Protein AF-0000000068436864 (afdb_homodimer)

Secondary structure (DSSP, 8-state):
--B-BB-TTT-PBP-SSS-EEEETTSBEEEHHHHHHHHHHSSS-B-TTT--B--GGGEE---B--B----------TTTT-------------------/--B-BB-TTT-PBP-SSS-EEEETTSBEEEHHHHHHHHHHSSS-B-TTT--B--GGGEE---B--B---------STT---------------------

Foldseek 3Di:
DDDFDAAPQVRHTDDQPFFKKAFLVGDIHGLVSLVVCCVPPPFQADPPPGHHGDPVRMDNGDDDPDDPPPPPPCPVPPVPPDPPPPCPDDPDPPPPDDD/DDDFDAAPQVRHTDDQPFFKKAFLVGDIHGLVSLVVCCVPDPFQADPPPGHHGDPVRMDNGDDDPDDPPPPPPVPVPPPPPDPPVVVVPDPPPPPPDDD

Radius of gyration: 29.33 Å; Cα contacts (8 Å, |Δi|>4): 272; chains: 2; bounding box: 62×124×56 Å

Sequence (198 aa):
MPIRAHCTICSDFFDNKTDVAAIHCGHIFHHLCLIQWFDTAPNRTCPQCRIQVGKRHIINKLFFDVALEEQSELDAESLQVGKIGLALPKFIPIAGSPIMPIRAHCTICSDFFDNKTDVAAIHCGHIFHHLCLIQWFDTAPNRTCPQCRIQVGKRHIINKLFFDVALEEQSELDAESLQVGKIGLALPKFIPIAGSPI

Solvent-accessible surface area (backbone atoms only — not comparable to full-atom values): 12330 Å² total; per-residue (Å²): 104,63,41,51,29,33,17,82,85,79,64,48,65,51,37,89,85,58,56,32,18,34,36,61,87,15,50,48,32,40,30,68,58,49,53,51,48,56,73,67,43,95,59,53,44,43,93,80,85,55,48,81,53,56,86,86,36,53,27,70,42,54,52,72,52,53,64,72,72,74,76,69,74,68,66,70,73,69,65,60,69,75,78,71,76,78,73,74,79,76,82,75,78,79,76,76,75,79,130,104,62,40,52,28,34,17,82,86,79,65,46,66,50,38,89,84,57,57,33,17,34,37,62,88,15,49,50,33,40,30,67,57,48,52,49,47,55,72,68,42,97,58,50,43,43,93,80,83,55,47,80,54,57,86,86,35,53,27,71,43,55,50,74,52,51,65,73,72,73,75,68,74,67,62,80,74,72,65,67,68,76,76,72,72,74,68,70,76,72,79,70,72,76,75,76,75,79,130

Structure (mmCIF, N/CA/C/O backbone):
data_AF-0000000068436864-model_v1
#
loop_
_entity.id
_entity.type
_entity.pdbx_description
1 polymer 'RING-type domain-containing protein'
#
loop_
_atom_site.group_PDB
_atom_site.id
_atom_site.type_symbol
_atom_site.label_atom_id
_atom_site.label_alt_id
_atom_site.label_comp_id
_atom_site.label_asym_id
_atom_site.label_entity_id
_atom_site.label_seq_id
_atom_site.pdbx_PDB_ins_code
_atom_site.Cartn_x
_atom_site.Cartn_y
_atom_site.Cartn_z
_atom_site.occupancy
_atom_site.B_iso_or_equiv
_atom_site.auth_seq_id
_atom_site.auth_comp_id
_atom_site.auth_asym_id
_atom_site.auth_atom_id
_atom_site.pdbx_PDB_model_num
ATOM 1 N N . MET A 1 1 ? -15.484 8.602 0.842 1 68.56 1 MET A N 1
ATOM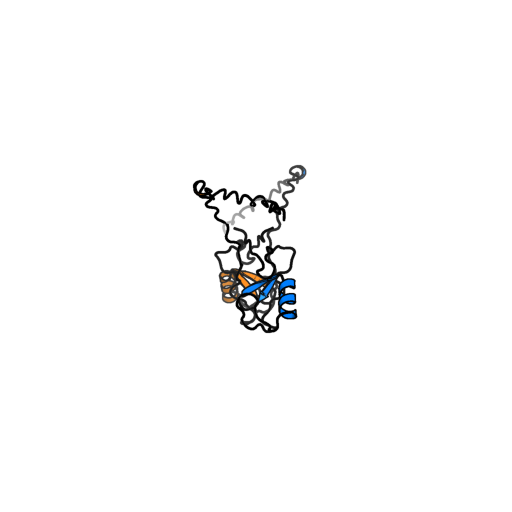 2 C CA . MET A 1 1 ? -15.977 7.32 1.337 1 68.56 1 MET A CA 1
ATOM 3 C C . MET A 1 1 ? -14.82 6.395 1.697 1 68.56 1 MET A C 1
ATOM 5 O O . MET A 1 1 ? -13.742 6.477 1.101 1 68.56 1 MET A O 1
ATOM 9 N N . PRO A 1 2 ? -15.102 5.656 2.773 1 79.06 2 PRO A N 1
ATOM 10 C CA . PRO A 1 2 ? -14.016 4.742 3.127 1 79.06 2 PRO A CA 1
ATOM 11 C C . PRO A 1 2 ? -13.719 3.725 2.029 1 79.06 2 PRO A C 1
ATOM 13 O O . PRO A 1 2 ? -14.633 3.316 1.301 1 79.06 2 PRO A O 1
ATOM 16 N N . ILE A 1 3 ? -12.531 3.42 1.905 1 81.31 3 ILE A N 1
ATOM 17 C CA . ILE A 1 3 ? -12.141 2.424 0.914 1 81.31 3 ILE A CA 1
ATOM 18 C C . ILE A 1 3 ? -12.531 1.03 1.4 1 81.31 3 ILE A C 1
ATOM 20 O O . ILE A 1 3 ? -12.047 0.566 2.434 1 81.31 3 ILE A O 1
ATOM 24 N N . ARG A 1 4 ? -13.562 0.453 0.725 1 87.81 4 ARG A N 1
ATOM 25 C CA . ARG A 1 4 ? -13.906 -0.939 0.992 1 87.81 4 ARG A CA 1
ATOM 26 C C . ARG A 1 4 ? -13.344 -1.86 -0.083 1 87.81 4 ARG A C 1
ATOM 28 O O . ARG A 1 4 ? -13.984 -2.1 -1.105 1 87.81 4 ARG A O 1
ATOM 35 N N . ALA A 1 5 ? -12.195 -2.35 0.163 1 91.94 5 ALA A N 1
ATOM 36 C CA . ALA A 1 5 ? -11.461 -3.174 -0.797 1 91.94 5 ALA A CA 1
ATOM 37 C C . ALA A 1 5 ? -11.328 -4.609 -0.3 1 91.94 5 ALA A C 1
ATOM 39 O O . ALA A 1 5 ? -11.438 -4.871 0.901 1 91.94 5 ALA A O 1
ATOM 40 N N . HIS A 1 6 ? -11.211 -5.5 -1.312 1 95.19 6 HIS A N 1
ATOM 41 C CA . HIS A 1 6 ? -11.047 -6.895 -0.921 1 95.19 6 HIS A CA 1
ATOM 42 C C . HIS A 1 6 ? -9.758 -7.477 -1.477 1 95.19 6 HIS A C 1
ATOM 44 O O . HIS A 1 6 ? -9.211 -6.969 -2.463 1 95.19 6 HIS A O 1
ATOM 50 N N . CYS A 1 7 ? -9.266 -8.461 -0.849 1 97.25 7 CYS A N 1
ATOM 51 C CA . CYS A 1 7 ? -8.133 -9.266 -1.302 1 97.25 7 CYS A CA 1
ATOM 52 C C . CYS A 1 7 ? -8.539 -10.195 -2.439 1 97.25 7 CYS A C 1
ATOM 54 O O . CYS A 1 7 ? -9.414 -11.039 -2.271 1 97.25 7 CYS A O 1
ATOM 56 N N . THR A 1 8 ? -7.91 -10.156 -3.547 1 97.5 8 THR A N 1
ATOM 57 C CA . THR A 1 8 ? -8.336 -10.93 -4.707 1 97.5 8 THR A CA 1
ATOM 58 C C . THR A 1 8 ? -8.031 -12.414 -4.512 1 97.5 8 THR A C 1
ATOM 60 O O . THR A 1 8 ? -8.555 -13.258 -5.238 1 97.5 8 THR A O 1
ATOM 63 N N . ILE A 1 9 ? -7.121 -12.711 -3.604 1 98.06 9 ILE A N 1
ATOM 64 C CA . ILE A 1 9 ? -6.754 -14.109 -3.383 1 98.06 9 ILE A CA 1
ATOM 65 C C . ILE A 1 9 ? -7.84 -14.805 -2.566 1 98.06 9 ILE A C 1
ATOM 67 O O . ILE A 1 9 ? -8.289 -15.891 -2.928 1 98.06 9 ILE A O 1
ATOM 71 N N . CYS A 1 10 ? -8.273 -14.172 -1.519 1 98.06 10 CYS A N 1
ATOM 72 C CA . CYS A 1 10 ? -9.203 -14.852 -0.627 1 98.06 10 CYS A CA 1
ATOM 73 C C . CYS A 1 10 ? -10.594 -14.234 -0.715 1 98.06 10 CYS A C 1
ATOM 75 O O . CYS A 1 10 ? -11.555 -14.766 -0.152 1 98.06 10 CYS A O 1
ATOM 77 N N . SER A 1 11 ? -10.82 -13.047 -1.201 1 96.25 11 SER A N 1
ATOM 78 C CA . SER A 1 11 ? -12.062 -12.32 -1.447 1 96.25 11 SER A CA 1
ATOM 79 C C . SER A 1 11 ? -12.602 -11.695 -0.164 1 96.25 11 SER A C 1
ATOM 81 O O . SER A 1 11 ? -13.711 -11.156 -0.149 1 96.25 11 SER A O 1
ATOM 83 N N . ASP A 1 12 ? -11.812 -11.781 0.894 1 96 12 ASP A N 1
ATOM 84 C CA . ASP A 1 12 ? -12.219 -11.078 2.111 1 96 12 ASP A CA 1
ATOM 85 C C . ASP A 1 12 ? -11.875 -9.594 2.031 1 96 12 ASP A C 1
ATOM 87 O O . ASP A 1 12 ? -10.867 -9.219 1.438 1 96 12 ASP A O 1
ATOM 91 N N . PHE A 1 13 ? -12.703 -8.805 2.695 1 94.31 13 PHE A N 1
ATOM 92 C CA . PHE A 1 13 ? -12.406 -7.383 2.791 1 94.31 13 PHE A CA 1
ATOM 93 C C . PHE A 1 13 ? -11.195 -7.145 3.691 1 94.31 13 PHE A C 1
ATOM 95 O O . PHE A 1 13 ? -11 -7.859 4.672 1 94.31 13 PHE A O 1
ATOM 102 N N . PHE A 1 14 ? -10.453 -6.172 3.256 1 94.06 14 PHE A N 1
ATOM 103 C CA . PHE A 1 14 ? -9.383 -5.746 4.148 1 94.06 14 PHE A CA 1
ATOM 104 C C . PHE A 1 14 ? -9.953 -5.098 5.406 1 94.06 14 PHE A C 1
ATOM 106 O O . PHE A 1 14 ? -10.977 -4.418 5.352 1 94.06 14 PHE A O 1
ATOM 113 N N . ASP A 1 15 ? -9.211 -5.352 6.469 1 90.94 15 ASP A N 1
ATOM 114 C CA . ASP A 1 15 ? -9.562 -4.676 7.715 1 90.94 15 ASP A CA 1
ATOM 115 C C . ASP A 1 15 ? -8.305 -4.207 8.453 1 90.94 15 ASP A C 1
ATOM 117 O O . ASP A 1 15 ? -7.191 -4.355 7.953 1 90.94 15 ASP A O 1
ATOM 121 N N . ASN A 1 16 ? -8.484 -3.551 9.523 1 87.88 16 ASN A N 1
ATOM 122 C CA . ASN A 1 16 ? -7.355 -2.955 10.227 1 87.88 16 ASN A CA 1
ATOM 123 C C . ASN A 1 16 ? -6.648 -3.973 11.117 1 87.88 16 ASN A C 1
ATOM 125 O O . ASN A 1 16 ? -5.605 -3.672 11.703 1 87.88 16 ASN A O 1
ATOM 129 N N . LYS A 1 17 ? -7.129 -5.125 11.258 1 91.38 17 LYS A N 1
ATOM 130 C CA . LYS A 1 17 ? -6.566 -6.129 12.156 1 91.38 17 LYS A CA 1
ATOM 131 C C . LYS A 1 17 ? -5.598 -7.047 11.422 1 91.38 17 LYS A C 1
ATOM 133 O O . LYS A 1 17 ? -4.676 -7.598 12.031 1 91.38 17 LYS A O 1
ATOM 138 N N . THR A 1 18 ? -5.816 -7.297 10.172 1 95.94 18 THR A N 1
ATOM 139 C CA . THR A 1 18 ? -5.02 -8.219 9.375 1 95.94 18 THR A CA 1
ATOM 140 C C . THR A 1 18 ? -4 -7.461 8.523 1 95.94 18 THR A C 1
ATOM 142 O O . THR A 1 18 ? -4.336 -6.453 7.895 1 95.94 18 THR A O 1
ATOM 145 N N . ASP A 1 19 ? -2.787 -8.016 8.43 1 97.5 19 ASP A N 1
ATOM 146 C CA . ASP A 1 19 ? -1.722 -7.34 7.699 1 97.5 19 ASP A CA 1
ATOM 147 C C . ASP A 1 19 ? -1.973 -7.383 6.195 1 97.5 19 ASP A C 1
ATOM 149 O O . ASP A 1 19 ? -2.391 -8.414 5.66 1 97.5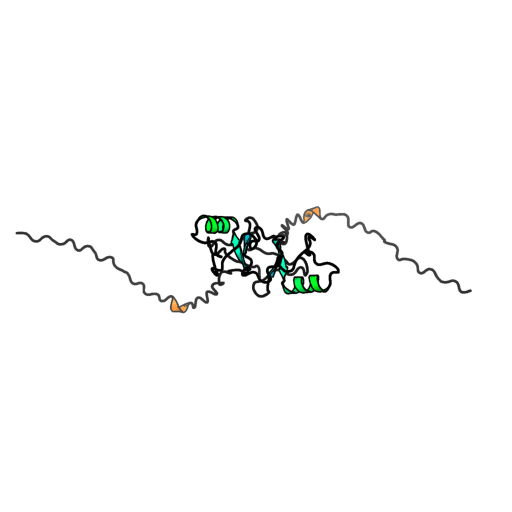 19 ASP A O 1
ATOM 153 N N . VAL A 1 20 ? -1.678 -6.234 5.629 1 97.94 20 VAL A N 1
ATOM 154 C CA . VAL A 1 20 ? -1.798 -6.09 4.18 1 97.94 20 VAL A CA 1
ATOM 155 C C . VAL A 1 20 ? -0.415 -5.891 3.564 1 97.94 20 VAL A C 1
ATOM 157 O O . VAL A 1 20 ? 0.397 -5.121 4.082 1 97.94 20 VAL A O 1
ATOM 160 N N . ALA A 1 21 ? -0.146 -6.613 2.482 1 98.69 21 ALA A N 1
ATOM 161 C CA . ALA A 1 21 ? 1.101 -6.488 1.731 1 98.69 21 ALA A CA 1
ATOM 162 C C . ALA A 1 21 ? 0.85 -5.891 0.35 1 98.69 21 ALA A C 1
ATOM 164 O O . ALA A 1 21 ? -0.278 -5.91 -0.147 1 98.69 21 ALA A O 1
ATOM 165 N N . ALA A 1 22 ? 1.918 -5.348 -0.183 1 98.69 22 ALA A N 1
ATOM 166 C CA . ALA A 1 22 ? 1.855 -4.809 -1.539 1 98.69 22 ALA A CA 1
ATOM 167 C C . ALA A 1 22 ? 3.049 -5.273 -2.369 1 98.69 22 ALA A C 1
ATOM 169 O O . ALA A 1 22 ? 4.156 -5.414 -1.851 1 98.69 22 ALA A O 1
ATOM 170 N N . ILE 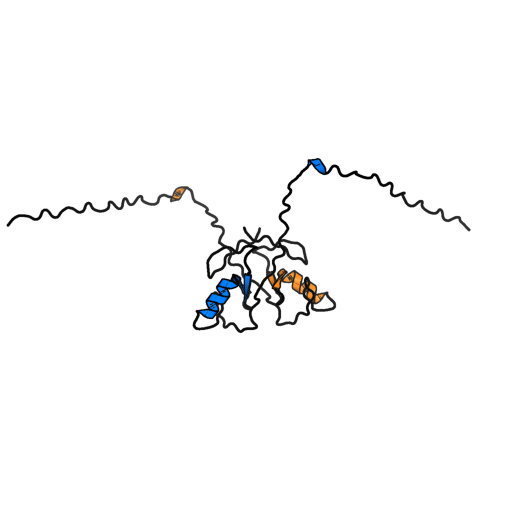A 1 23 ? 2.789 -5.473 -3.613 1 98.44 23 ILE A N 1
ATOM 171 C CA . ILE A 1 23 ? 3.846 -5.723 -4.59 1 98.44 23 ILE A CA 1
ATOM 172 C C . ILE A 1 23 ? 4.168 -4.434 -5.34 1 98.44 23 ILE A C 1
ATOM 174 O O . ILE A 1 23 ? 3.309 -3.557 -5.48 1 98.44 23 ILE A O 1
ATOM 178 N N . HIS A 1 24 ? 5.363 -4.281 -5.875 1 97.44 24 HIS A N 1
ATOM 179 C CA . HIS A 1 24 ? 5.816 -3.061 -6.531 1 97.44 24 HIS A CA 1
ATOM 180 C C . HIS A 1 24 ? 4.914 -2.703 -7.711 1 97.44 24 HIS A C 1
ATOM 182 O O . HIS A 1 24 ? 4.84 -1.538 -8.109 1 97.44 24 HIS A O 1
ATOM 188 N N . CYS A 1 25 ? 4.242 -3.689 -8.203 1 97.94 25 CYS A N 1
ATOM 189 C CA . CYS A 1 25 ? 3.289 -3.402 -9.266 1 97.94 25 CYS A CA 1
ATOM 190 C C . CYS A 1 25 ? 2.102 -2.607 -8.742 1 97.94 25 CYS A C 1
ATOM 192 O O . CYS A 1 25 ? 1.3 -2.088 -9.523 1 97.94 25 CYS A O 1
ATOM 194 N N . GLY A 1 26 ? 1.896 -2.531 -7.457 1 98.44 26 GLY A N 1
ATOM 195 C CA . GLY A 1 26 ? 0.836 -1.732 -6.863 1 98.44 26 GLY A CA 1
ATOM 196 C C . GLY A 1 26 ? -0.309 -2.566 -6.324 1 98.44 26 GLY A C 1
ATOM 197 O O . GLY A 1 26 ? -1.154 -2.064 -5.582 1 98.44 26 GLY A O 1
ATOM 198 N N . HIS A 1 27 ? -0.39 -3.826 -6.602 1 98.38 27 HIS A N 1
ATOM 199 C CA . HIS A 1 27 ? -1.474 -4.672 -6.113 1 98.38 27 HIS A CA 1
ATOM 200 C C . HIS A 1 27 ? -1.258 -5.055 -4.652 1 98.38 27 HIS A C 1
ATOM 202 O O . HIS A 1 27 ? -0.131 -5.344 -4.242 1 98.38 27 HIS A O 1
ATOM 208 N N . ILE A 1 28 ? -2.418 -5.125 -3.953 1 98.19 28 ILE A N 1
ATOM 209 C CA . ILE A 1 28 ? -2.301 -5.402 -2.525 1 98.19 28 ILE A CA 1
ATOM 210 C C . ILE A 1 28 ? -3.088 -6.668 -2.182 1 98.19 28 ILE A C 1
ATOM 212 O O . ILE A 1 28 ? -4.062 -7.004 -2.859 1 98.19 28 ILE A O 1
ATOM 216 N N . PHE A 1 29 ? -2.621 -7.305 -1.13 1 98.19 29 PHE A N 1
ATOM 217 C CA . PHE A 1 29 ? -3.176 -8.562 -0.648 1 98.19 29 PHE A CA 1
ATOM 218 C C . PHE A 1 29 ? -3.006 -8.688 0.862 1 98.19 29 PHE A C 1
ATOM 220 O O . PHE A 1 29 ? -2.176 -7.996 1.457 1 98.19 29 PHE A O 1
ATOM 227 N N . HIS A 1 30 ? -3.875 -9.531 1.44 1 98.56 30 HIS A N 1
ATOM 228 C CA . HIS A 1 30 ? -3.451 -9.945 2.773 1 98.56 30 HIS A CA 1
ATOM 229 C C . HIS A 1 30 ? -2.033 -10.508 2.752 1 98.56 30 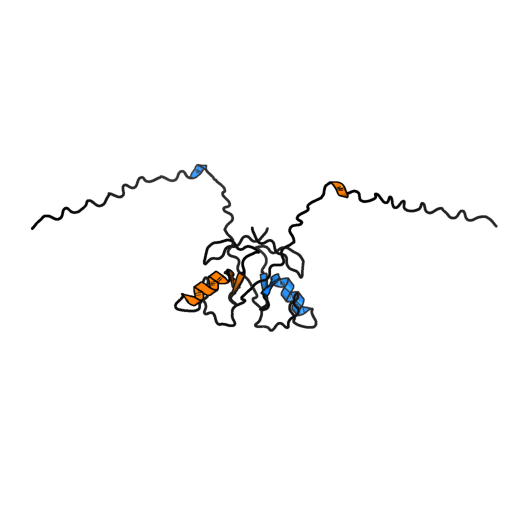HIS A C 1
ATOM 231 O O . HIS A 1 30 ? -1.67 -11.25 1.839 1 98.56 30 HIS A O 1
ATOM 237 N N . HIS A 1 31 ? -1.307 -10.227 3.715 1 98.75 31 HIS A N 1
ATOM 238 C CA . HIS A 1 31 ? 0.078 -10.68 3.762 1 98.75 31 HIS A CA 1
ATOM 239 C C . HIS A 1 31 ? 0.158 -12.203 3.729 1 98.75 31 HIS A C 1
ATOM 241 O O . HIS A 1 31 ? 0.926 -12.773 2.947 1 98.75 31 HIS A O 1
ATOM 247 N N . LEU A 1 32 ? -0.643 -12.828 4.496 1 98.81 32 LEU A N 1
ATOM 248 C CA . LEU A 1 32 ? -0.599 -14.289 4.594 1 98.81 32 LEU A CA 1
ATOM 249 C C . LEU A 1 32 ? -1.053 -14.93 3.289 1 98.81 32 LEU A C 1
ATOM 251 O O . LEU A 1 32 ? -0.506 -15.961 2.877 1 98.81 32 LEU A O 1
ATOM 255 N N . CYS A 1 33 ? -2.076 -14.336 2.66 1 98.75 33 CYS A N 1
ATOM 256 C CA . CYS A 1 33 ? -2.494 -14.828 1.351 1 98.75 33 CYS A CA 1
ATOM 257 C C . CYS A 1 33 ? -1.346 -14.766 0.352 1 98.75 33 CYS A C 1
ATOM 259 O O . CYS A 1 33 ? -1.138 -15.695 -0.422 1 98.75 33 CYS A O 1
ATOM 261 N N . LEU A 1 34 ? -0.652 -13.719 0.396 1 98.62 34 LEU A N 1
ATOM 262 C CA . LEU A 1 34 ? 0.465 -13.531 -0.525 1 98.62 34 LEU A CA 1
ATOM 263 C C . LEU A 1 34 ? 1.556 -14.57 -0.266 1 98.62 34 LEU A C 1
ATOM 265 O O . LEU A 1 34 ? 2.098 -15.156 -1.207 1 98.62 34 LEU A O 1
ATOM 269 N N . ILE A 1 35 ? 1.866 -14.766 0.947 1 98.56 35 ILE A N 1
ATOM 270 C CA . ILE A 1 35 ? 2.873 -15.758 1.304 1 98.56 35 ILE A CA 1
ATOM 271 C C . ILE A 1 35 ? 2.457 -17.125 0.771 1 98.56 35 ILE A C 1
ATOM 273 O O . ILE A 1 35 ? 3.268 -17.844 0.175 1 98.56 35 ILE A O 1
ATOM 277 N N . GLN A 1 36 ? 1.223 -17.438 0.975 1 98.69 36 GLN A N 1
ATOM 278 C CA . GLN A 1 36 ? 0.722 -18.734 0.507 1 98.69 36 GLN A CA 1
ATOM 279 C C . GLN A 1 36 ? 0.794 -18.828 -1.014 1 98.69 36 GLN A C 1
ATOM 281 O O . GLN A 1 36 ? 1.132 -19.891 -1.558 1 98.69 36 GLN A O 1
ATOM 286 N N . TRP A 1 37 ? 0.401 -17.797 -1.659 1 98.62 37 TRP A N 1
ATOM 287 C CA . TRP A 1 37 ? 0.483 -17.766 -3.115 1 98.62 37 TRP A CA 1
ATOM 288 C C . TRP A 1 37 ? 1.9 -18.062 -3.592 1 98.62 37 TRP A C 1
ATOM 290 O O . TRP A 1 37 ? 2.1 -18.891 -4.477 1 98.62 37 TRP A O 1
ATOM 300 N N . PHE A 1 38 ? 2.951 -17.438 -3.047 1 98.12 38 PHE A N 1
ATOM 301 C CA . PHE A 1 38 ? 4.332 -17.609 -3.482 1 98.12 38 PHE A CA 1
ATOM 302 C C . PHE A 1 38 ? 4.852 -19 -3.105 1 98.12 38 PHE A C 1
ATOM 304 O O . PHE A 1 38 ? 5.75 -19.531 -3.762 1 98.12 38 PHE A O 1
ATOM 311 N N . ASP A 1 39 ? 4.262 -19.578 -2.082 1 98.19 39 ASP A N 1
ATOM 312 C CA . ASP A 1 39 ? 4.711 -20.891 -1.625 1 98.19 39 ASP A CA 1
ATOM 313 C C . ASP A 1 39 ? 4.113 -22 -2.482 1 98.19 39 ASP A C 1
ATOM 315 O O . ASP A 1 39 ? 4.625 -23.125 -2.496 1 98.19 39 ASP A O 1
ATOM 319 N N . THR A 1 40 ? 3.033 -21.688 -3.158 1 97.88 40 THR A N 1
ATOM 320 C CA . THR A 1 40 ? 2.312 -22.766 -3.816 1 97.88 40 THR A CA 1
ATOM 321 C C . THR A 1 40 ? 2.354 -22.609 -5.332 1 97.88 40 THR A C 1
ATOM 323 O O . THR A 1 40 ? 2.25 -23.594 -6.07 1 97.88 40 THR A O 1
ATOM 326 N N . AL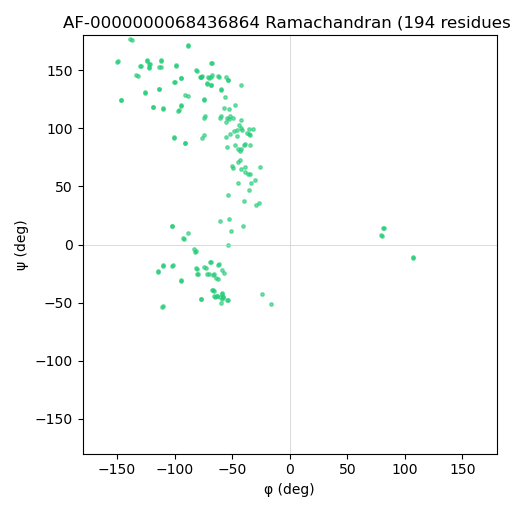A A 1 41 ? 2.553 -21.453 -5.781 1 96.69 41 ALA A N 1
ATOM 327 C CA . ALA A 1 41 ? 2.572 -21.188 -7.219 1 96.69 41 ALA A CA 1
ATOM 328 C C . ALA A 1 41 ? 3.889 -21.656 -7.84 1 96.69 41 ALA A C 1
ATOM 330 O O . ALA A 1 41 ? 4.934 -21.609 -7.191 1 96.69 41 ALA A O 1
ATOM 331 N N . PRO A 1 42 ? 3.84 -22.141 -9.047 1 96.94 42 PRO A N 1
ATOM 332 C CA . PRO A 1 42 ? 5.062 -22.609 -9.711 1 96.94 42 PRO A CA 1
ATOM 333 C C . PRO A 1 42 ? 6.035 -21.469 -10 1 96.94 42 PRO A C 1
ATOM 335 O O . PRO A 1 42 ? 7.23 -21.703 -10.188 1 96.94 42 PRO A O 1
ATOM 338 N N . ASN A 1 43 ? 5.57 -20.266 -10.141 1 97.62 43 ASN A N 1
ATOM 339 C CA . ASN A 1 43 ? 6.34 -19.047 -10.375 1 97.62 43 ASN A CA 1
ATOM 340 C C . ASN A 1 43 ? 5.961 -17.938 -9.398 1 97.62 43 ASN A C 1
ATOM 342 O O . ASN A 1 43 ? 4.832 -17.906 -8.906 1 97.62 43 ASN A O 1
ATOM 346 N N . ARG A 1 44 ? 6.934 -17.125 -9.219 1 98.06 44 ARG A N 1
ATOM 347 C CA . ARG A 1 44 ? 6.695 -16 -8.312 1 98.06 44 ARG A CA 1
ATOM 348 C C . ARG A 1 44 ? 6.176 -14.789 -9.078 1 98.06 44 ARG A C 1
ATOM 350 O O . ARG A 1 44 ? 6.957 -13.922 -9.477 1 98.06 44 ARG A O 1
ATOM 357 N N . THR A 1 45 ? 4.898 -14.695 -9.258 1 98.56 45 THR A N 1
ATOM 358 C CA . THR A 1 45 ? 4.258 -13.586 -9.961 1 98.56 45 THR A CA 1
ATOM 359 C C . THR A 1 45 ? 3.205 -12.922 -9.078 1 98.56 45 THR A C 1
ATOM 361 O O . THR A 1 45 ? 2.744 -13.508 -8.102 1 98.56 45 THR A O 1
ATOM 364 N N . CYS A 1 46 ? 2.902 -11.711 -9.398 1 98.62 46 CYS A N 1
ATOM 365 C CA . CYS A 1 46 ? 1.776 -11.062 -8.742 1 98.62 46 CYS A CA 1
ATOM 366 C C . CYS A 1 46 ? 0.485 -11.836 -8.977 1 98.62 46 CYS A C 1
ATOM 368 O O . CYS A 1 46 ? 0.173 -12.195 -10.109 1 98.62 46 CYS A O 1
ATOM 370 N N . PRO A 1 47 ? -0.295 -12.078 -8.023 1 98.38 47 PRO A N 1
ATOM 371 C CA . PRO A 1 47 ? -1.545 -12.82 -8.195 1 98.38 47 PRO A CA 1
ATOM 372 C C . PRO A 1 47 ? -2.525 -12.117 -9.133 1 98.38 47 PRO A C 1
ATOM 374 O O . PRO A 1 47 ? -3.402 -12.758 -9.711 1 98.38 47 PRO A O 1
ATOM 377 N N . GLN A 1 48 ? -2.348 -10.906 -9.375 1 97.69 48 GLN A N 1
ATOM 378 C CA . GLN A 1 48 ? -3.344 -10.141 -10.125 1 97.69 48 GLN A CA 1
ATOM 379 C C . GLN A 1 48 ? -2.824 -9.773 -11.508 1 97.69 48 GLN A C 1
ATOM 381 O O . GLN A 1 48 ? -3.422 -10.156 -12.523 1 97.69 48 GLN A O 1
ATOM 386 N N . CYS A 1 49 ? -1.706 -9.18 -11.719 1 97.88 49 CYS A N 1
ATOM 387 C CA . CYS A 1 49 ? -1.232 -8.719 -13.023 1 97.88 49 CYS A CA 1
ATOM 388 C C . CYS A 1 49 ? -0.196 -9.68 -13.594 1 97.88 49 CYS A C 1
ATOM 390 O O . CYS A 1 49 ? 0.215 -9.539 -14.75 1 97.88 49 CYS A O 1
ATOM 392 N N . ARG A 1 50 ? 0.385 -10.492 -12.844 1 98.12 50 ARG A N 1
ATOM 393 C CA . ARG A 1 50 ? 1.191 -11.648 -13.227 1 98.12 50 ARG A CA 1
ATOM 394 C C . ARG A 1 50 ? 2.613 -11.227 -13.586 1 98.12 50 ARG A C 1
ATOM 396 O O . ARG A 1 50 ? 3.377 -12.016 -14.148 1 98.12 50 ARG A O 1
ATOM 403 N N . ILE A 1 51 ? 2.992 -10.125 -13.281 1 98.06 51 ILE A N 1
ATOM 404 C CA . ILE A 1 51 ? 4.391 -9.766 -13.484 1 98.06 51 ILE A CA 1
ATOM 405 C C . ILE A 1 51 ? 5.273 -10.57 -12.531 1 98.06 51 ILE A C 1
ATOM 407 O O . ILE A 1 51 ? 4.828 -10.977 -11.461 1 98.06 51 ILE A O 1
ATOM 411 N N . GLN A 1 52 ? 6.488 -10.719 -12.906 1 98.31 52 GLN A N 1
ATOM 412 C CA . GLN A 1 52 ? 7.453 -11.391 -12.039 1 98.31 52 GLN A CA 1
ATOM 413 C C . GLN A 1 52 ? 7.758 -10.547 -10.797 1 98.31 52 GLN A C 1
ATOM 415 O O . GLN A 1 52 ? 7.895 -9.328 -10.891 1 98.31 52 GLN A O 1
ATOM 420 N N . VAL A 1 53 ? 7.801 -11.305 -9.672 1 98.12 53 VAL A N 1
ATOM 421 C CA . VAL A 1 53 ? 8.008 -10.602 -8.406 1 98.12 53 VAL A CA 1
ATOM 422 C C . VAL A 1 53 ? 9.297 -11.094 -7.754 1 98.12 53 VAL A C 1
ATOM 424 O O . VAL A 1 53 ? 9.391 -12.25 -7.336 1 98.12 53 VAL A O 1
ATOM 427 N N . GLY A 1 54 ? 10.219 -10.109 -7.605 1 95.75 54 GLY A N 1
ATOM 428 C CA . GLY A 1 54 ? 11.438 -10.414 -6.867 1 95.75 54 GLY A CA 1
ATOM 429 C C . GLY A 1 54 ? 11.297 -10.18 -5.375 1 95.75 54 GLY A C 1
ATOM 430 O O . GLY A 1 54 ? 10.312 -9.586 -4.918 1 95.75 54 GLY A O 1
ATOM 431 N N . LYS A 1 55 ? 12.25 -10.586 -4.594 1 88 55 LYS A N 1
ATOM 432 C CA . LYS A 1 55 ? 12.219 -10.508 -3.139 1 88 55 LYS A CA 1
ATOM 433 C C . LYS A 1 55 ? 12.141 -9.055 -2.666 1 88 55 LYS A C 1
ATOM 435 O O . LYS A 1 55 ? 11.477 -8.75 -1.674 1 88 55 LYS A O 1
ATOM 440 N N . ARG A 1 56 ? 12.719 -8.164 -3.482 1 91.88 56 ARG A N 1
ATOM 441 C CA . ARG A 1 56 ? 12.797 -6.77 -3.068 1 91.88 56 ARG A CA 1
ATOM 442 C C . ARG A 1 56 ? 11.594 -5.98 -3.574 1 91.88 56 ARG A C 1
ATOM 444 O O . ARG A 1 56 ? 11.516 -4.766 -3.385 1 91.88 56 ARG A O 1
ATOM 451 N N . HIS A 1 57 ? 10.695 -6.656 -4.168 1 96.19 57 HIS A N 1
ATOM 452 C CA . HIS A 1 57 ? 9.586 -5.992 -4.832 1 96.19 57 HIS A CA 1
ATOM 453 C C . HIS A 1 57 ? 8.312 -6.062 -3.988 1 96.19 57 HIS A C 1
ATOM 455 O O . HIS A 1 57 ? 7.211 -5.84 -4.496 1 96.19 57 HIS A O 1
ATOM 461 N N . ILE A 1 58 ? 8.523 -6.402 -2.668 1 97.94 58 ILE A N 1
ATOM 462 C CA . ILE A 1 58 ? 7.367 -6.602 -1.808 1 97.94 58 ILE A CA 1
ATOM 463 C C . ILE A 1 58 ? 7.484 -5.715 -0.568 1 97.94 58 ILE A C 1
ATOM 465 O O . ILE A 1 58 ? 8.547 -5.641 0.047 1 97.94 58 ILE A O 1
ATOM 469 N N . ILE A 1 59 ? 6.414 -5.027 -0.333 1 98 59 ILE A N 1
ATOM 470 C CA . ILE A 1 59 ? 6.219 -4.453 0.994 1 98 59 ILE A CA 1
ATOM 471 C C . ILE A 1 59 ? 5.379 -5.398 1.849 1 98 59 ILE A C 1
ATOM 473 O O . ILE A 1 59 ? 4.195 -5.605 1.576 1 98 59 ILE A O 1
ATOM 477 N N . ASN A 1 60 ? 5.91 -5.828 2.904 1 97.81 60 ASN A N 1
ATOM 478 C CA . ASN A 1 60 ? 5.289 -6.93 3.633 1 97.81 60 ASN A CA 1
ATOM 479 C C . ASN A 1 60 ? 4.129 -6.449 4.496 1 97.81 60 ASN A C 1
ATOM 481 O O . ASN A 1 60 ? 3.268 -7.242 4.887 1 97.81 60 ASN A O 1
ATOM 485 N N . LYS A 1 61 ? 4.23 -5.18 4.855 1 98.44 61 LYS A N 1
ATOM 486 C CA . LYS A 1 61 ? 3.189 -4.637 5.723 1 98.44 61 LYS A CA 1
ATOM 487 C C . LYS A 1 61 ? 2.922 -3.168 5.41 1 98.44 61 LYS A C 1
ATOM 489 O O . LYS A 1 61 ? 3.832 -2.34 5.469 1 98.44 61 LYS A O 1
ATOM 494 N N . LEU A 1 62 ? 1.682 -2.922 5.125 1 97.75 62 LEU A N 1
ATOM 495 C CA . LEU A 1 62 ? 1.236 -1.538 5.008 1 97.75 62 LEU A CA 1
ATOM 496 C C . LEU A 1 62 ? 0.649 -1.041 6.324 1 97.75 62 LEU A C 1
ATOM 498 O O . LEU A 1 62 ? -0.031 -1.792 7.027 1 97.75 62 LEU A O 1
ATOM 502 N N . PHE A 1 63 ? 0.927 0.232 6.602 1 96.06 63 PHE A N 1
ATOM 503 C CA . PHE A 1 63 ? 0.378 0.834 7.809 1 96.06 63 PHE A CA 1
ATOM 504 C C . PHE A 1 63 ? -0.689 1.865 7.465 1 96.06 63 PHE A C 1
ATOM 506 O O . PHE A 1 63 ? -0.411 2.848 6.773 1 96.06 63 PHE A O 1
ATOM 513 N N . PHE A 1 64 ? -1.952 1.611 7.914 1 89.5 64 PHE A N 1
ATOM 514 C CA . PHE A 1 64 ? -3.082 2.512 7.723 1 89.5 64 PHE A CA 1
ATOM 515 C C . PHE A 1 64 ? -3.305 3.373 8.961 1 89.5 64 PHE A C 1
ATOM 517 O O . PHE A 1 64 ? -3.512 2.852 10.055 1 89.5 64 PHE A O 1
ATOM 524 N N . ASP A 1 65 ? -3.113 4.664 8.789 1 90.56 65 ASP A N 1
ATOM 525 C CA . ASP A 1 65 ? -3.449 5.551 9.898 1 90.56 65 ASP A CA 1
ATOM 526 C C . ASP A 1 65 ? -4.961 5.715 10.031 1 90.56 65 ASP A C 1
ATOM 528 O O . ASP A 1 65 ? -5.57 6.52 9.328 1 90.56 65 ASP A O 1
ATOM 532 N N . VAL A 1 66 ? -5.555 4.91 10.883 1 86.19 66 VAL A N 1
ATOM 533 C CA . VAL A 1 66 ? -7.008 4.883 11.008 1 86.19 66 VAL A CA 1
ATOM 534 C C . VAL A 1 66 ? -7.453 5.871 12.086 1 86.19 66 VAL A C 1
ATOM 536 O O . VAL A 1 66 ? -6.797 6.004 13.125 1 86.19 66 VAL A O 1
ATOM 539 N N . ALA A 1 67 ? -8.32 6.645 11.711 1 70.38 67 ALA A N 1
ATOM 540 C CA . ALA A 1 67 ? -8.883 7.594 12.672 1 70.38 67 ALA A CA 1
ATOM 541 C C . ALA A 1 67 ? -9.547 6.863 13.836 1 70.38 67 ALA A C 1
ATOM 543 O O . ALA A 1 67 ? -10.086 5.766 13.656 1 70.38 67 ALA A O 1
ATOM 544 N N . LEU A 1 68 ? -8.922 6.926 15.023 1 61.59 68 LEU A N 1
ATOM 545 C CA . LEU A 1 68 ? -9.539 6.352 16.219 1 61.59 68 LEU A CA 1
ATOM 546 C C . LEU A 1 68 ? -11.047 6.535 16.188 1 61.59 68 LEU A C 1
ATOM 548 O O . LEU A 1 68 ? -11.547 7.59 15.789 1 61.59 68 LEU A O 1
ATOM 552 N N . GLU A 1 69 ? -11.711 5.551 15.828 1 51.22 69 GLU A N 1
ATOM 553 C CA . GLU A 1 69 ? -13.133 5.684 16.141 1 51.22 69 GLU A CA 1
ATOM 554 C C . GLU A 1 69 ? -13.336 6.414 17.469 1 51.22 69 GLU A C 1
ATOM 556 O O . GLU A 1 69 ? -12.656 6.125 18.453 1 51.22 69 GLU A O 1
ATOM 561 N N . GLU A 1 70 ? -13.555 7.68 17.5 1 44.16 70 GLU A N 1
ATOM 562 C CA . GLU A 1 70 ? -14.086 8.281 18.719 1 44.16 70 GLU A CA 1
ATOM 563 C C . GLU A 1 70 ? -15.086 7.352 19.406 1 44.16 70 GLU A C 1
ATOM 565 O O . GLU A 1 70 ? -16.188 7.133 18.891 1 44.16 70 GLU A O 1
ATOM 570 N N . GLN A 1 71 ? -14.773 6.199 19.828 1 40.19 71 GLN A N 1
ATOM 571 C CA . GLN A 1 71 ? -15.727 5.766 20.844 1 40.19 71 GLN A CA 1
ATOM 572 C C . GLN A 1 71 ? -16.141 6.93 21.75 1 40.19 71 GLN A C 1
ATOM 574 O O . GLN A 1 71 ? -15.328 7.457 22.5 1 40.19 71 GLN A O 1
ATOM 579 N N . SER A 1 72 ? -16.828 7.93 21.297 1 39.12 72 SER A N 1
ATOM 580 C CA . SER A 1 72 ? -17.625 8.844 22.109 1 39.12 72 SER A CA 1
ATOM 581 C C . SER A 1 72 ? -18.359 8.102 23.203 1 39.12 72 SER A C 1
ATOM 583 O O . SER A 1 72 ? -19.406 7.496 22.969 1 39.12 72 SER A O 1
ATOM 585 N N . GLU A 1 73 ? -17.984 7.109 23.906 1 39.34 73 GLU A N 1
ATOM 586 C CA . GLU A 1 73 ? -18.688 7.047 25.188 1 39.34 73 GLU A CA 1
ATOM 587 C C . GLU A 1 73 ? -18.75 8.422 25.844 1 39.34 73 GLU A C 1
ATOM 589 O O . GLU A 1 73 ? -17.719 9.016 26.156 1 39.34 73 GLU A O 1
ATOM 594 N N . LEU A 1 74 ? -19.531 9.344 25.312 1 37.06 74 LEU A N 1
ATOM 595 C CA . LEU A 1 74 ? -20.156 10.477 25.969 1 37.06 74 LEU A CA 1
ATOM 596 C C . LEU A 1 74 ? -20.375 10.188 27.453 1 37.06 74 LEU A C 1
ATOM 598 O O . LEU A 1 74 ? -21.328 9.508 27.828 1 37.06 74 LEU A O 1
ATOM 602 N N . ASP A 1 75 ? -19.641 9.562 28.156 1 35.16 75 ASP A N 1
ATOM 603 C CA . ASP A 1 75 ? -19.984 9.859 29.547 1 35.16 75 ASP A CA 1
ATOM 604 C C . ASP A 1 75 ? -20.078 11.359 29.781 1 35.16 75 ASP A C 1
ATOM 606 O O . ASP A 1 75 ? -19.078 12.07 29.703 1 35.16 75 ASP A O 1
ATOM 610 N N . ALA A 1 76 ? -21.109 12.094 29.125 1 36.97 76 ALA A N 1
ATOM 611 C CA . ALA A 1 76 ? -21.609 13.453 29.328 1 36.97 76 ALA A CA 1
ATOM 612 C C . ALA A 1 76 ? -21.328 13.93 30.75 1 36.97 76 ALA A C 1
ATOM 614 O O . ALA A 1 76 ? -21.266 15.133 31.016 1 36.97 76 ALA A O 1
ATOM 615 N N . GLU A 1 77 ? -21.578 12.984 31.641 1 37.81 77 GLU A N 1
ATOM 616 C CA . GLU A 1 77 ? -21.641 13.547 33 1 37.81 77 GLU A CA 1
ATOM 617 C C . GLU A 1 77 ? -20.328 14.219 33.375 1 37.81 77 GLU A C 1
ATOM 619 O O . GLU A 1 77 ? -20.312 15.258 34.031 1 37.81 77 GLU A O 1
ATOM 624 N N . SER A 1 78 ? -19.234 13.453 33.156 1 35.91 78 SER A N 1
ATOM 625 C CA . SER A 1 78 ? -18.188 13.93 34.062 1 35.91 78 SER A CA 1
ATOM 626 C C . SER A 1 78 ? -17.469 15.133 33.469 1 35.91 78 SER A C 1
ATOM 628 O O . SER A 1 78 ? -16.328 15.43 33.844 1 35.91 78 SER A O 1
ATOM 630 N N . LEU A 1 79 ? -17.859 15.492 32.219 1 32.47 79 LEU A N 1
ATOM 631 C CA . LEU A 1 79 ? -17.094 16.656 31.766 1 32.47 79 LEU A CA 1
ATOM 632 C C . LEU A 1 79 ? -17.172 17.781 32.781 1 32.47 79 LEU A C 1
ATOM 634 O O . LEU A 1 79 ? -17.016 18.953 32.438 1 32.47 79 LEU A O 1
ATOM 638 N N . GLN A 1 80 ? -17.469 17.328 33.938 1 30.64 80 GLN A N 1
ATOM 639 C CA . GLN A 1 80 ? -17.531 18.438 34.875 1 30.64 80 GLN A CA 1
ATOM 640 C C . GLN A 1 80 ? -16.25 19.266 34.844 1 30.64 80 GLN A C 1
ATOM 642 O O . GLN A 1 80 ? -16.047 20.141 35.688 1 30.64 80 GLN A O 1
ATOM 647 N N . VAL A 1 81 ? -15.242 18.891 34 1 29.28 81 VAL A N 1
ATOM 648 C CA . VAL A 1 81 ? -14.094 19.641 34.5 1 29.28 81 VAL A CA 1
ATOM 649 C C . VAL A 1 81 ? -14.422 21.141 34.531 1 29.28 81 VAL A C 1
ATOM 651 O O . VAL A 1 81 ? -15.172 21.625 33.688 1 29.28 81 VAL A O 1
ATOM 654 N N . GLY A 1 82 ? -13.891 21.797 35.562 1 28.03 82 GLY A N 1
ATOM 655 C CA . GLY A 1 82 ? -13.562 23.062 36.219 1 28.03 82 GLY A CA 1
ATOM 656 C C . GLY A 1 82 ? -13.016 24.094 35.219 1 28.03 82 GLY A C 1
ATOM 657 O O . GLY A 1 82 ? -11.945 23.891 34.656 1 28.03 82 GLY A O 1
ATOM 658 N N . LYS A 1 83 ? -13.891 24.531 34.25 1 27.92 83 LYS A N 1
ATOM 659 C CA . LYS A 1 83 ? -13.648 25.75 33.469 1 27.92 83 LYS A CA 1
ATOM 660 C C . LYS A 1 83 ? -12.852 26.766 34.281 1 27.92 83 LYS A C 1
ATOM 662 O O . LYS A 1 83 ? -13.398 27.422 35.188 1 27.92 83 LYS A O 1
ATOM 667 N N . ILE A 1 84 ? -11.656 26.391 34.812 1 27.19 84 ILE A N 1
ATOM 668 C CA . ILE A 1 84 ? -10.914 27.453 35.469 1 27.19 84 ILE A CA 1
ATOM 669 C C . ILE A 1 84 ? -10.828 28.672 34.562 1 27.19 84 ILE A C 1
ATOM 671 O O . ILE A 1 84 ? -10.523 28.547 33.375 1 27.19 84 ILE A O 1
ATOM 675 N N . GLY A 1 85 ? -11.562 29.797 34.906 1 25.89 85 GLY A N 1
ATOM 676 C CA . GLY A 1 85 ? -11.633 31.188 34.5 1 25.89 85 GLY A CA 1
ATOM 677 C C . GLY A 1 85 ? -10.273 31.812 34.25 1 25.89 85 GLY A C 1
ATOM 678 O O . GLY A 1 85 ? -9.836 32.688 35 1 25.89 85 GLY A O 1
ATOM 679 N N . LEU A 1 86 ? -9.172 31.062 34.094 1 27.45 86 LEU A N 1
ATOM 680 C CA . LEU A 1 86 ? -7.973 31.859 34.312 1 27.45 86 LEU A CA 1
ATOM 681 C C . LEU A 1 86 ? -7.938 33.062 33.375 1 27.45 86 LEU A C 1
ATOM 683 O O . LEU A 1 86 ? -8.102 32.938 32.188 1 27.45 86 LEU A O 1
ATOM 687 N N . ALA A 1 87 ? -7.953 34.281 34 1 30.48 87 ALA A N 1
ATOM 688 C CA . ALA A 1 87 ? -7.879 35.75 33.844 1 30.48 87 ALA A CA 1
ATOM 689 C C . ALA A 1 87 ? -6.633 36.125 33.062 1 30.48 87 ALA A C 1
ATOM 691 O O . ALA A 1 87 ? -5.512 36.031 33.562 1 30.48 87 ALA A O 1
ATOM 692 N N . LEU A 1 88 ? -6.238 35.5 32.031 1 29.5 88 LEU A N 1
ATOM 693 C CA . LEU A 1 88 ? -4.949 36.031 31.594 1 29.5 88 LEU A CA 1
ATOM 694 C C . LEU A 1 88 ? -5.023 37.531 31.359 1 29.5 88 LEU A C 1
ATOM 696 O O . LEU A 1 88 ? -5.93 38 30.672 1 29.5 88 LEU A O 1
ATOM 700 N N . PRO A 1 89 ? -4.422 38.312 32.312 1 32.84 89 PRO A N 1
ATOM 701 C CA . PRO A 1 89 ? -4.418 39.781 32.25 1 32.84 89 PRO A CA 1
ATOM 702 C C . PRO A 1 89 ? -3.91 40.312 30.922 1 32.84 89 PRO A C 1
ATOM 704 O O . PRO A 1 89 ? -3.127 39.656 30.234 1 32.84 89 PRO A O 1
ATOM 707 N N . LYS A 1 90 ? -4.824 41 30.25 1 30.64 90 LYS A N 1
ATOM 708 C CA . LYS A 1 90 ? -4.578 41.812 29.047 1 30.64 90 LYS A CA 1
ATOM 709 C C . LYS A 1 90 ? -3.309 42.656 29.203 1 30.64 90 LYS A C 1
ATOM 711 O O . LYS A 1 90 ? -3.066 43.219 30.25 1 30.64 90 LYS A O 1
ATOM 716 N N . PHE A 1 91 ? -2.195 42.344 28.641 1 29.12 91 PHE A N 1
ATOM 717 C CA . PHE A 1 91 ? -0.932 43.062 28.609 1 29.12 91 PHE A CA 1
ATOM 718 C C . PHE A 1 91 ? -1.166 44.531 28.391 1 29.12 91 PHE A C 1
ATOM 720 O O . PHE A 1 91 ? -1.933 44.938 27.5 1 29.12 91 PHE A O 1
ATOM 727 N N . ILE A 1 92 ? -1.109 45.375 29.5 1 33.41 92 ILE A N 1
ATOM 728 C CA . ILE A 1 92 ? -1.158 46.812 29.688 1 33.41 92 ILE A CA 1
ATOM 729 C C . ILE A 1 92 ? -0.134 47.469 28.781 1 33.41 92 ILE A C 1
ATOM 731 O O . ILE A 1 92 ? 1.043 47.125 28.781 1 33.41 92 ILE A O 1
ATOM 735 N N . PRO A 1 93 ? -0.538 48.219 27.719 1 31.53 93 PRO A N 1
ATOM 736 C CA . PRO A 1 93 ? 0.274 48.969 26.766 1 31.53 93 PRO A CA 1
ATOM 737 C C . PRO A 1 93 ? 1.213 49.969 27.438 1 31.53 93 PRO A C 1
ATOM 739 O O . PRO A 1 93 ? 0.819 50.656 28.391 1 31.53 93 PRO A O 1
ATOM 742 N N . ILE A 1 94 ? 2.443 49.594 27.734 1 32.81 94 ILE A N 1
ATOM 743 C CA . ILE A 1 94 ? 3.434 50.469 28.344 1 32.81 94 ILE A CA 1
ATOM 744 C C . ILE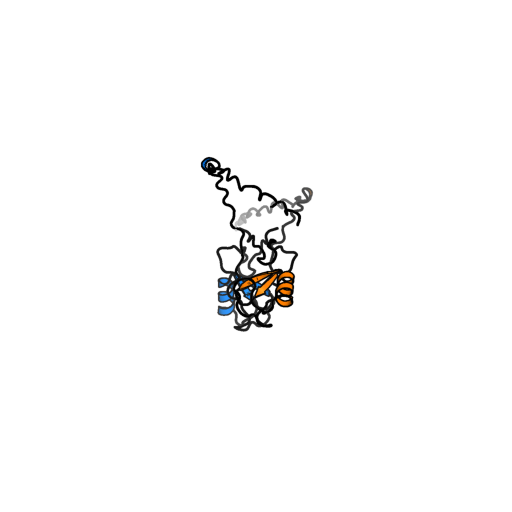 A 1 94 ? 3.48 51.812 27.594 1 32.81 94 ILE A C 1
ATOM 746 O O . ILE A 1 94 ? 3.68 51.812 26.375 1 32.81 94 ILE A O 1
ATOM 750 N N . ALA A 1 95 ? 2.789 52.844 28.094 1 37.66 95 ALA A N 1
ATOM 751 C CA . ALA A 1 95 ? 2.711 54.25 27.672 1 37.66 95 ALA A CA 1
ATOM 752 C C . ALA A 1 95 ? 4.102 54.844 27.531 1 37.66 95 ALA A C 1
ATOM 754 O O . ALA A 1 95 ? 4.953 54.656 28.406 1 37.66 95 ALA A O 1
ATOM 755 N N . GLY A 1 96 ? 4.641 54.844 26.344 1 35.41 96 GLY A N 1
ATOM 756 C CA . GLY A 1 96 ? 5.883 55.5 25.953 1 35.41 96 GLY A CA 1
ATOM 757 C C . GLY A 1 96 ? 5.98 56.938 26.422 1 35.41 96 GLY A C 1
ATOM 758 O O . GLY A 1 96 ? 5.039 57.719 26.266 1 35.41 96 GLY A O 1
ATOM 759 N N . SER A 1 97 ? 6.445 57.219 27.641 1 34.06 97 SER A N 1
ATOM 760 C CA . SER A 1 97 ? 6.75 58.562 28.094 1 34.06 97 SER A CA 1
ATOM 761 C C . SER A 1 97 ? 7.586 59.312 27.062 1 34.06 97 SER A C 1
ATOM 763 O O . SER A 1 97 ? 8.484 58.719 26.453 1 34.06 97 SER A O 1
ATOM 765 N N . PRO A 1 98 ? 7.188 60.406 26.5 1 42.5 98 PRO A N 1
ATOM 766 C CA . PRO A 1 98 ? 7.816 61.344 25.578 1 42.5 98 PRO A CA 1
ATOM 767 C C . PRO A 1 98 ? 9.172 61.844 26.062 1 42.5 98 PRO A C 1
ATOM 769 O O . PRO A 1 98 ? 9.414 61.906 27.281 1 42.5 98 PRO A O 1
ATOM 772 N N . ILE A 1 99 ? 10.305 61.531 25.578 1 25.69 99 ILE A N 1
ATOM 773 C CA . ILE A 1 99 ? 11.32 62.531 25.891 1 25.69 99 ILE A CA 1
ATOM 774 C C . ILE A 1 99 ? 10.898 63.906 25.344 1 25.69 99 ILE A C 1
ATOM 776 O O . ILE A 1 99 ? 10.297 63.969 24.266 1 25.69 99 ILE A O 1
ATOM 780 N N . MET B 1 1 ? -14.742 -4.43 9.062 1 69.06 1 MET B N 1
ATOM 781 C CA . MET B 1 1 ? -15.078 -3.031 8.82 1 69.06 1 MET B CA 1
ATOM 782 C C . MET B 1 1 ? -14.156 -2.42 7.773 1 69.06 1 MET B C 1
ATOM 784 O O . MET B 1 1 ? -13 -2.834 7.641 1 69.06 1 MET B O 1
ATOM 788 N N . PRO B 1 2 ? -14.805 -1.549 6.988 1 79 2 PRO B N 1
ATOM 789 C CA . PRO B 1 2 ? -13.93 -0.935 5.984 1 79 2 PRO B CA 1
ATOM 790 C C . PRO B 1 2 ? -12.797 -0.125 6.605 1 79 2 PRO B C 1
ATOM 792 O O . PRO B 1 2 ? -12.961 0.449 7.684 1 79 2 PRO B O 1
ATOM 795 N N . ILE B 1 3 ? -11.727 -0.172 5.984 1 80.88 3 ILE B N 1
ATOM 796 C CA . ILE B 1 3 ? -10.586 0.601 6.469 1 80.88 3 ILE B CA 1
ATOM 797 C C . ILE B 1 3 ? -10.812 2.084 6.184 1 80.88 3 ILE B C 1
ATOM 799 O O . ILE B 1 3 ? -10.922 2.49 5.023 1 80.88 3 ILE B O 1
ATOM 803 N N . ARG B 1 4 ? -11.039 2.859 7.277 1 87.69 4 ARG B N 1
ATOM 804 C CA . ARG B 1 4 ? -11.094 4.312 7.141 1 87.69 4 ARG B CA 1
ATOM 805 C C . ARG B 1 4 ? -9.781 4.949 7.586 1 87.69 4 ARG B C 1
ATOM 807 O O . ARG B 1 4 ? -9.594 5.25 8.766 1 87.69 4 ARG B O 1
ATOM 814 N N . ALA B 1 5 ? -8.914 5.121 6.672 1 91.81 5 ALA B N 1
ATOM 815 C CA . ALA B 1 5 ? -7.57 5.633 6.938 1 91.81 5 ALA B CA 1
ATOM 816 C C . ALA B 1 5 ? -7.387 7.023 6.34 1 91.81 5 ALA B C 1
ATOM 818 O O . ALA B 1 5 ? -8.109 7.41 5.418 1 91.81 5 ALA B O 1
ATOM 819 N N . HIS B 1 6 ? -6.461 7.766 7 1 95.31 6 HIS B N 1
ATOM 820 C CA . HIS B 1 6 ? -6.203 9.094 6.469 1 95.31 6 HIS B CA 1
ATOM 821 C C . HIS B 1 6 ? -4.73 9.266 6.105 1 95.31 6 HIS B C 1
ATOM 823 O O . HIS B 1 6 ? -3.871 8.555 6.625 1 95.31 6 HIS B O 1
ATOM 829 N N . CYS B 1 7 ? -4.449 10.141 5.23 1 97.19 7 CYS B N 1
ATOM 830 C CA . CYS B 1 7 ? -3.105 10.578 4.867 1 97.19 7 CYS B CA 1
ATOM 831 C C . CYS B 1 7 ? -2.51 11.477 5.945 1 97.19 7 CYS B C 1
ATOM 833 O O . CYS B 1 7 ? -3.061 12.539 6.25 1 97.19 7 CYS B O 1
ATOM 835 N N . THR B 1 8 ? -1.394 11.195 6.465 1 97.5 8 THR B N 1
ATOM 836 C CA . THR B 1 8 ? -0.843 11.953 7.59 1 97.5 8 THR B CA 1
ATOM 837 C C . THR B 1 8 ? -0.329 13.312 7.129 1 97.5 8 THR B C 1
ATOM 839 O O . THR B 1 8 ? -0.08 14.195 7.945 1 97.5 8 THR B O 1
ATOM 842 N N . ILE B 1 9 ? -0.079 13.445 5.832 1 98 9 ILE B N 1
ATOM 843 C CA . ILE B 1 9 ? 0.44 14.711 5.316 1 98 9 ILE B CA 1
ATOM 844 C C . ILE B 1 9 ? -0.688 15.734 5.234 1 98 9 ILE B C 1
ATOM 846 O O . ILE B 1 9 ? -0.54 16.875 5.691 1 98 9 ILE B O 1
ATOM 850 N N . CYS B 1 10 ? -1.812 15.336 4.695 1 98 10 CYS B N 1
ATOM 851 C CA . CYS B 1 10 ? -2.873 16.312 4.465 1 98 10 CYS B CA 1
ATOM 852 C C . CYS B 1 10 ? -4.047 16.078 5.406 1 98 10 CYS B C 1
ATOM 854 O O . CYS B 1 10 ? -4.973 16.891 5.469 1 98 10 CYS B O 1
ATOM 856 N N . SER B 1 11 ? -4.242 14.953 6.047 1 96.31 11 SER B N 1
ATOM 857 C CA . SER B 1 11 ? -5.246 14.562 7.035 1 96.31 11 SER B CA 1
ATOM 858 C C . SER B 1 11 ? -6.574 14.227 6.367 1 96.31 11 SER B C 1
ATOM 860 O O . SER B 1 11 ? -7.578 14.008 7.051 1 96.31 11 SER B O 1
ATOM 862 N N . ASP B 1 12 ? -6.582 14.172 5.047 1 95.88 12 ASP B N 1
ATOM 863 C CA . ASP B 1 12 ? -7.789 13.711 4.363 1 95.88 12 ASP B CA 1
ATOM 864 C C . ASP B 1 12 ? -7.867 12.188 4.352 1 95.88 12 ASP B C 1
ATOM 866 O O . ASP B 1 12 ? -6.844 11.508 4.27 1 95.88 12 ASP B O 1
ATOM 870 N N . PHE B 1 13 ? -9.094 11.719 4.355 1 94.31 13 PHE B N 1
ATOM 871 C CA . PHE B 1 13 ? -9.297 10.281 4.227 1 94.31 13 PHE B CA 1
ATOM 872 C C . PHE B 1 13 ? -8.969 9.812 2.812 1 94.31 13 PHE B C 1
ATOM 874 O O . PHE B 1 13 ? -9.203 10.539 1.843 1 94.31 13 PHE B O 1
ATOM 881 N N . PHE B 1 14 ? -8.414 8.625 2.812 1 94.12 14 PHE B N 1
ATOM 882 C CA . PHE B 1 14 ? -8.227 8.008 1.502 1 94.12 14 PHE B CA 1
ATOM 883 C C . PHE B 1 14 ? -9.562 7.637 0.877 1 94.12 14 PHE B C 1
ATOM 885 O O . PHE B 1 14 ? -10.492 7.246 1.582 1 94.12 14 PHE B O 1
ATOM 892 N N . ASP B 1 15 ? -9.555 7.809 -0.427 1 91.25 15 ASP B N 1
ATOM 893 C CA . ASP B 1 15 ? -10.734 7.359 -1.167 1 91.25 15 ASP B CA 1
ATOM 894 C C . ASP B 1 15 ? -10.328 6.641 -2.451 1 91.25 15 ASP B C 1
ATOM 896 O O . ASP B 1 15 ? -9.141 6.445 -2.715 1 91.25 15 ASP B O 1
ATOM 900 N N . ASN B 1 16 ? -11.266 6.133 -3.148 1 88.19 16 ASN B N 1
ATOM 901 C CA . ASN B 1 16 ? -10.961 5.32 -4.324 1 88.19 16 ASN B CA 1
ATOM 902 C C . ASN B 1 16 ? -10.672 6.188 -5.543 1 88.19 16 ASN B C 1
ATOM 904 O O . ASN B 1 16 ? -10.289 5.676 -6.598 1 88.19 16 ASN B O 1
ATOM 908 N N . LYS B 1 17 ? -10.812 7.445 -5.48 1 91.75 17 LYS B N 1
ATOM 909 C CA . LYS B 1 17 ? -10.648 8.336 -6.621 1 91.75 17 LYS B CA 1
ATOM 910 C C . LYS B 1 17 ? -9.227 8.898 -6.676 1 91.75 17 LYS B C 1
ATOM 912 O O . LYS B 1 17 ? -8.727 9.234 -7.754 1 91.75 17 LYS B O 1
ATOM 917 N N . THR B 1 18 ? -8.617 9.055 -5.566 1 95.94 18 THR B N 1
ATOM 918 C CA . THR B 1 18 ? -7.297 9.672 -5.473 1 95.94 18 THR B CA 1
ATOM 919 C C . THR B 1 18 ? -6.211 8.609 -5.324 1 95.94 18 THR B C 1
ATOM 921 O O . THR B 1 18 ? -6.359 7.672 -4.535 1 95.94 18 THR B O 1
ATOM 924 N N . ASP B 1 19 ? -5.082 8.82 -5.996 1 97.5 19 ASP B N 1
ATOM 925 C CA . ASP B 1 19 ? -4.008 7.836 -5.977 1 97.5 19 ASP B CA 1
ATOM 926 C C . ASP B 1 19 ? -3.311 7.812 -4.617 1 97.5 19 ASP B C 1
ATOM 928 O O . ASP B 1 19 ? -3.057 8.859 -4.023 1 97.5 19 ASP B O 1
ATOM 932 N N . VAL B 1 20 ? -3.053 6.57 -4.234 1 97.94 20 VAL B N 1
ATOM 933 C CA . VAL B 1 20 ? -2.334 6.336 -2.984 1 97.94 20 VAL B CA 1
ATOM 934 C C . VAL B 1 20 ? -0.966 5.727 -3.281 1 97.94 20 VAL B C 1
ATOM 936 O O . VAL B 1 20 ? -0.852 4.816 -4.105 1 97.94 20 VAL B O 1
ATOM 939 N N . ALA B 1 21 ? 0.074 6.262 -2.639 1 98.69 21 ALA B N 1
ATOM 940 C CA . ALA B 1 21 ? 1.438 5.75 -2.756 1 98.69 21 ALA B CA 1
ATOM 941 C C . ALA B 1 21 ? 1.901 5.117 -1.446 1 98.69 21 ALA B C 1
ATOM 943 O O . ALA B 1 21 ? 1.335 5.387 -0.385 1 98.69 21 ALA B O 1
ATOM 944 N N . ALA B 1 22 ? 2.889 4.25 -1.601 1 98.69 22 ALA B N 1
ATOM 945 C CA . ALA B 1 22 ? 3.496 3.625 -0.428 1 98.69 22 ALA B CA 1
ATOM 946 C C . ALA B 1 22 ? 5.02 3.689 -0.499 1 98.69 22 ALA B C 1
ATOM 948 O O . ALA B 1 22 ? 5.602 3.594 -1.581 1 98.69 22 ALA B O 1
ATOM 949 N N . ILE B 1 23 ? 5.586 3.846 0.647 1 98.44 23 ILE B N 1
ATOM 950 C CA . ILE B 1 23 ? 7.035 3.736 0.79 1 98.44 23 ILE B CA 1
ATOM 951 C C . ILE B 1 23 ? 7.398 2.35 1.32 1 98.44 23 ILE B C 1
ATOM 953 O O . ILE B 1 23 ? 6.598 1.715 2.01 1 98.44 23 ILE B O 1
ATOM 957 N N . HIS B 1 24 ? 8.578 1.836 1.058 1 97.38 24 HIS B N 1
ATOM 958 C CA . HIS B 1 24 ? 9.008 0.491 1.43 1 97.38 24 HIS B CA 1
ATOM 959 C C . HIS B 1 24 ? 8.891 0.274 2.936 1 97.38 24 HIS B C 1
ATOM 961 O O . HIS B 1 24 ? 8.789 -0.865 3.396 1 97.38 24 HIS B O 1
ATOM 967 N N . CYS B 1 25 ? 8.93 1.375 3.668 1 97.88 25 CYS B N 1
ATOM 968 C CA . CYS B 1 25 ? 8.734 1.251 5.109 1 97.88 25 CYS B CA 1
ATOM 969 C C . CYS B 1 25 ? 7.309 0.842 5.438 1 97.88 25 CYS B C 1
ATOM 971 O O . CYS B 1 25 ? 7.008 0.481 6.578 1 97.88 25 CYS B O 1
ATOM 973 N N . GLY B 1 26 ? 6.395 0.94 4.531 1 98.44 26 GLY B N 1
ATOM 974 C CA . GLY B 1 26 ? 5.023 0.5 4.734 1 98.44 26 GLY B CA 1
ATOM 975 C C . GLY B 1 26 ? 4.047 1.647 4.902 1 98.44 26 GLY B C 1
ATOM 976 O O . GLY B 1 26 ? 2.83 1.449 4.836 1 98.44 26 GLY B O 1
ATOM 977 N N . HIS B 1 27 ? 4.48 2.863 5.074 1 98.38 27 HIS B N 1
ATOM 978 C CA . HIS B 1 27 ? 3.584 4.004 5.242 1 98.38 27 HIS B CA 1
ATOM 979 C C . HIS B 1 27 ? 2.996 4.445 3.906 1 98.38 27 HIS B C 1
ATOM 981 O O . HIS B 1 27 ? 3.697 4.465 2.891 1 98.38 27 HIS B O 1
ATOM 987 N N . ILE B 1 28 ? 1.725 4.867 4.012 1 98.19 28 ILE B N 1
ATOM 988 C CA . ILE B 1 28 ? 1.051 5.227 2.77 1 98.19 28 ILE B CA 1
ATOM 989 C C . ILE B 1 28 ? 0.576 6.676 2.842 1 98.19 28 ILE B C 1
ATOM 991 O O . ILE B 1 28 ? 0.305 7.195 3.928 1 98.19 28 ILE B O 1
ATOM 995 N N . PHE B 1 29 ? 0.494 7.273 1.68 1 98.25 29 PHE B N 1
ATOM 996 C CA . PHE B 1 29 ? 0.113 8.672 1.51 1 98.25 29 PHE B CA 1
ATOM 997 C C . PHE B 1 29 ? -0.608 8.875 0.184 1 98.25 29 PHE B C 1
ATOM 999 O O . PHE B 1 29 ? -0.498 8.055 -0.725 1 98.25 29 PHE B O 1
ATOM 1006 N N . HIS B 1 30 ? -1.393 9.961 0.124 1 98.56 30 HIS B N 1
ATOM 1007 C CA . HIS B 1 30 ? -1.74 10.359 -1.234 1 98.56 30 HIS B CA 1
ATOM 1008 C C . HIS B 1 30 ? -0.493 10.531 -2.096 1 98.56 30 HIS B C 1
ATOM 1010 O O . HIS B 1 30 ? 0.515 11.07 -1.638 1 98.56 30 HIS B O 1
ATOM 1016 N N . HIS B 1 31 ? -0.597 10.133 -3.271 1 98.75 31 HIS B N 1
ATOM 1017 C CA . HIS B 1 31 ? 0.56 10.227 -4.156 1 98.75 31 HIS B CA 1
ATOM 1018 C C . HIS B 1 31 ? 1.036 11.672 -4.297 1 98.75 31 HIS B C 1
ATOM 1020 O O . HIS B 1 31 ? 2.229 11.945 -4.164 1 98.75 31 HIS B O 1
ATOM 1026 N N . LEU B 1 32 ? 0.147 12.531 -4.512 1 98.81 32 LEU B N 1
ATOM 1027 C CA . LEU B 1 32 ? 0.505 13.93 -4.742 1 98.81 32 LEU B CA 1
ATOM 1028 C C . LEU B 1 32 ? 1.092 14.555 -3.479 1 98.81 32 LEU B C 1
ATOM 1030 O O . LEU B 1 32 ? 2.018 15.367 -3.557 1 98.81 32 LEU B O 1
ATOM 1034 N N . CYS B 1 33 ? 0.515 14.188 -2.326 1 98.81 33 CYS B N 1
ATOM 1035 C CA . CYS B 1 33 ? 1.089 14.656 -1.068 1 98.81 33 CYS B CA 1
ATOM 1036 C C . CYS B 1 33 ? 2.539 14.203 -0.931 1 98.81 33 CYS B C 1
ATOM 1038 O O . CYS B 1 33 ? 3.396 14.984 -0.509 1 98.81 33 CYS B O 1
ATOM 1040 N N . LEU B 1 34 ? 2.797 13.039 -1.287 1 98.62 34 LEU B N 1
ATOM 1041 C CA . LEU B 1 34 ? 4.145 12.492 -1.188 1 98.62 34 LEU B CA 1
ATOM 1042 C C . LEU B 1 34 ? 5.098 13.219 -2.129 1 98.62 34 LEU B C 1
ATOM 1044 O O . LEU B 1 34 ? 6.223 13.555 -1.744 1 98.62 34 LEU B O 1
ATOM 1048 N N . ILE B 1 35 ? 4.668 13.43 -3.289 1 98.56 35 ILE B N 1
ATOM 1049 C CA . ILE B 1 35 ? 5.488 14.148 -4.254 1 98.56 35 ILE B CA 1
ATOM 1050 C C . ILE B 1 35 ? 5.844 15.531 -3.699 1 98.56 35 ILE B C 1
ATOM 1052 O O . ILE B 1 35 ? 7.004 15.945 -3.754 1 98.56 35 ILE B O 1
ATOM 1056 N N . GLN B 1 36 ? 4.852 16.188 -3.16 1 98.69 36 GLN B N 1
ATOM 1057 C CA . GLN B 1 36 ? 5.078 17.516 -2.6 1 98.69 36 GLN B CA 1
ATOM 105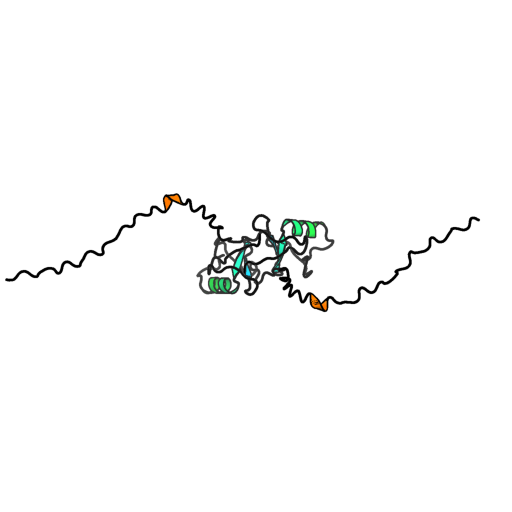8 C C . GLN B 1 36 ? 6.055 17.469 -1.429 1 98.69 36 GLN B C 1
ATOM 1060 O O . GLN B 1 36 ? 6.914 18.344 -1.285 1 98.69 36 GLN B O 1
ATOM 1065 N N . TRP B 1 37 ? 5.863 16.516 -0.585 1 98.62 37 TRP B N 1
ATOM 1066 C CA . TRP B 1 37 ? 6.77 16.312 0.542 1 98.62 37 TRP B CA 1
ATOM 1067 C C . TRP B 1 37 ? 8.211 16.188 0.065 1 98.62 37 TRP B C 1
ATOM 1069 O O . TRP B 1 37 ? 9.102 16.875 0.587 1 98.62 37 TRP B O 1
ATOM 1079 N N . PHE B 1 38 ? 8.547 15.383 -0.957 1 98.06 38 PHE B N 1
ATOM 1080 C CA . PHE B 1 38 ? 9.906 15.148 -1.431 1 98.06 38 PHE B CA 1
ATOM 1081 C C . PHE B 1 38 ? 10.438 16.375 -2.156 1 98.06 38 PHE B C 1
ATOM 1083 O O . PHE B 1 38 ? 11.656 16.594 -2.197 1 98.06 38 PHE B O 1
ATOM 1090 N N . ASP B 1 39 ? 9.531 17.156 -2.686 1 98.12 39 ASP B N 1
ATOM 1091 C CA . ASP B 1 39 ? 9.953 18.344 -3.432 1 98.12 39 ASP B CA 1
ATOM 1092 C C . ASP B 1 39 ? 10.289 19.484 -2.488 1 98.12 39 ASP B C 1
ATOM 1094 O O . ASP B 1 39 ? 10.984 20.422 -2.877 1 98.12 39 ASP B O 1
ATOM 1098 N N . THR B 1 40 ? 9.773 19.438 -1.271 1 97.81 40 THR B N 1
ATOM 1099 C CA . THR B 1 40 ? 9.898 20.609 -0.415 1 97.81 40 THR B CA 1
ATOM 1100 C C . THR B 1 40 ? 10.781 20.312 0.792 1 97.81 40 THR B C 1
ATOM 1102 O O . THR B 1 40 ? 11.398 21.219 1.358 1 97.81 40 THR B O 1
ATOM 1105 N N . ALA B 1 41 ? 10.914 19.094 1.145 1 96.5 41 ALA B N 1
ATOM 1106 C CA . ALA B 1 41 ? 11.711 18.703 2.311 1 96.5 41 ALA B CA 1
ATOM 1107 C C . ALA B 1 41 ? 13.203 18.75 1.992 1 96.5 41 ALA B C 1
ATOM 1109 O O . ALA B 1 41 ? 13.602 18.5 0.854 1 96.5 41 ALA B O 1
ATOM 1110 N N . PRO B 1 42 ? 14.016 19.141 2.953 1 96.75 42 PRO B N 1
ATOM 1111 C CA . PRO B 1 42 ? 15.461 19.203 2.725 1 96.75 42 PRO B CA 1
ATOM 1112 C C . PRO B 1 42 ? 16.078 17.812 2.484 1 96.75 42 PRO B C 1
ATOM 1114 O O . PRO B 1 42 ? 17.156 17.703 1.893 1 96.75 42 PRO B O 1
ATOM 1117 N N . ASN B 1 43 ? 15.469 16.781 2.971 1 97.56 43 ASN B N 1
ATOM 1118 C CA . ASN B 1 43 ? 15.875 15.383 2.807 1 97.56 43 ASN B CA 1
ATOM 1119 C C . ASN B 1 43 ? 14.719 14.516 2.338 1 97.56 43 ASN B C 1
ATOM 1121 O O . ASN B 1 43 ? 13.555 14.82 2.615 1 97.56 43 ASN B O 1
ATOM 1125 N N . ARG B 1 44 ? 15.125 13.492 1.698 1 98 44 ARG B N 1
ATOM 1126 C CA . ARG B 1 44 ? 14.117 12.562 1.212 1 98 44 ARG B CA 1
ATOM 1127 C C . ARG B 1 44 ? 13.844 11.461 2.232 1 98 44 ARG B C 1
ATOM 1129 O O . ARG B 1 44 ? 14.461 10.391 2.172 1 98 44 ARG B O 1
ATOM 1136 N N . THR B 1 45 ? 12.945 11.688 3.146 1 98.62 45 THR B N 1
ATOM 1137 C CA . THR B 1 45 ? 12.586 10.727 4.184 1 98.62 45 THR B CA 1
ATOM 1138 C C . THR B 1 45 ? 11.086 10.438 4.148 1 98.62 45 THR B C 1
ATOM 1140 O O . THR B 1 45 ? 10.312 11.211 3.582 1 98.62 45 THR B O 1
ATOM 1143 N N . CYS B 1 46 ? 10.711 9.336 4.695 1 98.62 46 CYS B N 1
ATOM 1144 C CA . CYS B 1 46 ? 9.297 9.055 4.883 1 98.62 46 CYS B CA 1
ATOM 1145 C C . CYS B 1 46 ? 8.641 10.109 5.766 1 98.62 46 CYS B C 1
ATOM 1147 O O . CYS B 1 46 ? 9.172 10.445 6.828 1 98.62 46 CYS B O 1
ATOM 1149 N N . PRO B 1 47 ? 7.551 10.633 5.441 1 98.38 47 PRO B N 1
ATOM 1150 C CA . PRO B 1 47 ? 6.891 11.656 6.254 1 98.38 47 PRO B CA 1
ATOM 1151 C C . PRO B 1 47 ? 6.512 11.156 7.645 1 98.38 47 PRO B C 1
ATOM 1153 O O . PRO B 1 47 ? 6.344 11.953 8.57 1 98.38 47 PRO B O 1
ATOM 1156 N N . GLN B 1 48 ? 6.492 9.93 7.836 1 97.62 48 GLN B N 1
ATOM 1157 C CA . GLN B 1 48 ? 5.969 9.391 9.086 1 97.62 48 GLN B CA 1
ATOM 1158 C C . GLN B 1 48 ? 7.086 8.781 9.93 1 97.62 48 GLN B C 1
ATOM 1160 O O . GLN B 1 48 ? 7.332 9.219 11.055 1 97.62 48 GLN B O 1
ATOM 1165 N N . CYS B 1 49 ? 7.906 7.887 9.508 1 97.81 49 CYS B N 1
ATOM 1166 C CA . CYS B 1 49 ? 8.914 7.207 10.312 1 97.81 49 CYS B CA 1
ATOM 1167 C C . CYS B 1 49 ? 10.297 7.805 10.078 1 97.81 49 CYS B C 1
ATOM 1169 O O . CYS B 1 49 ? 11.25 7.461 10.781 1 97.81 49 CYS B O 1
ATOM 1171 N N . ARG B 1 50 ? 10.516 8.523 9.047 1 98.06 50 ARG B N 1
ATOM 1172 C CA . ARG B 1 50 ? 11.664 9.375 8.781 1 98.06 50 ARG B CA 1
ATOM 1173 C C . ARG B 1 50 ? 12.852 8.562 8.266 1 98.06 50 ARG B C 1
ATOM 1175 O O . ARG B 1 50 ? 13.977 9.07 8.203 1 98.06 50 ARG B O 1
ATOM 1182 N N . ILE B 1 51 ? 12.664 7.43 7.891 1 98.06 51 ILE B N 1
ATOM 1183 C CA . ILE B 1 51 ? 13.758 6.699 7.262 1 98.06 51 ILE B CA 1
ATOM 1184 C C . ILE B 1 51 ? 14.078 7.32 5.902 1 98.06 51 ILE B C 1
ATOM 1186 O O . ILE B 1 51 ? 13.211 7.922 5.27 1 98.06 51 ILE B O 1
ATOM 1190 N N . GLN B 1 52 ? 15.273 7.117 5.461 1 98.31 52 GLN B N 1
ATOM 1191 C CA . GLN B 1 52 ? 15.672 7.582 4.141 1 98.31 52 GLN B CA 1
ATOM 1192 C C . GLN B 1 52 ? 14.953 6.809 3.041 1 98.31 52 GLN B C 1
ATOM 1194 O O . GLN B 1 52 ? 14.797 5.59 3.137 1 98.31 52 GLN B O 1
ATOM 1199 N N . VAL B 1 53 ? 14.516 7.625 2.047 1 98.12 53 VAL B N 1
ATOM 1200 C CA . VAL B 1 53 ? 13.75 7.008 0.968 1 98.12 53 VAL B CA 1
ATOM 1201 C C . VAL B 1 53 ? 14.484 7.199 -0.358 1 98.12 53 VAL B C 1
ATOM 1203 O O . VAL B 1 53 ? 14.625 8.32 -0.843 1 98.12 53 VAL B O 1
ATOM 1206 N N . GLY B 1 54 ? 14.836 6.035 -0.939 1 95.81 54 GLY B N 1
ATOM 1207 C CA . GLY B 1 54 ? 15.414 6.07 -2.273 1 95.81 54 GLY B CA 1
ATOM 1208 C C . GLY B 1 54 ? 14.375 6.016 -3.377 1 95.81 54 GLY B C 1
ATOM 1209 O O . GLY B 1 54 ? 13.195 5.754 -3.115 1 95.81 54 GLY B O 1
ATOM 1210 N N . LYS B 1 55 ? 14.773 6.207 -4.594 1 88.06 55 LYS B N 1
ATOM 1211 C CA . LYS B 1 55 ? 13.875 6.266 -5.742 1 88.06 55 LYS B CA 1
ATOM 1212 C C . LYS B 1 55 ? 13.164 4.934 -5.949 1 88.06 55 LYS B C 1
ATOM 1214 O O . LYS B 1 55 ? 11.992 4.906 -6.336 1 88.06 55 LYS B O 1
ATOM 1219 N N . ARG B 1 56 ? 13.828 3.867 -5.539 1 92 56 ARG B N 1
ATOM 1220 C CA . ARG B 1 56 ? 13.273 2.543 -5.793 1 92 56 ARG B CA 1
ATOM 1221 C C . ARG B 1 56 ? 12.438 2.062 -4.609 1 92 56 ARG B C 1
ATOM 1223 O O . ARG B 1 56 ? 11.945 0.932 -4.609 1 92 56 ARG B O 1
ATOM 1230 N N . HIS B 1 57 ? 12.273 2.896 -3.668 1 96.19 57 HIS B N 1
ATOM 1231 C CA . HIS B 1 57 ? 11.633 2.498 -2.416 1 96.19 57 HIS B CA 1
ATOM 1232 C C . HIS B 1 57 ? 10.188 2.965 -2.361 1 96.19 57 HIS B C 1
ATOM 1234 O O . HIS B 1 57 ? 9.578 3 -1.287 1 96.19 57 HIS B O 1
ATOM 1240 N N . ILE B 1 58 ? 9.672 3.338 -3.578 1 97.88 58 ILE B N 1
ATOM 1241 C CA . ILE B 1 58 ? 8.328 3.902 -3.602 1 97.88 58 ILE B CA 1
ATOM 1242 C C . ILE B 1 58 ? 7.457 3.123 -4.586 1 97.88 58 ILE B C 1
ATOM 1244 O O . ILE B 1 58 ? 7.891 2.818 -5.699 1 97.88 58 ILE B O 1
ATOM 1248 N N . ILE B 1 59 ? 6.324 2.766 -4.105 1 98.06 59 ILE B N 1
ATOM 1249 C CA . ILE B 1 59 ? 5.242 2.379 -5.004 1 98.06 59 ILE B CA 1
ATOM 1250 C C . ILE B 1 59 ? 4.344 3.584 -5.281 1 98.06 59 ILE B C 1
ATOM 1252 O O . ILE B 1 59 ? 3.656 4.07 -4.383 1 98.06 59 ILE B O 1
ATOM 1256 N N . ASN B 1 60 ? 4.246 3.965 -6.477 1 97.81 60 ASN B N 1
ATOM 1257 C CA . ASN B 1 60 ? 3.633 5.25 -6.797 1 97.81 60 ASN B CA 1
ATOM 1258 C C . ASN B 1 60 ? 2.109 5.164 -6.766 1 97.81 60 ASN B C 1
ATOM 1260 O O . ASN B 1 60 ? 1.43 6.184 -6.645 1 97.81 60 ASN B O 1
ATOM 1264 N N . LYS B 1 61 ? 1.641 3.939 -6.996 1 98.44 61 LYS B N 1
ATOM 1265 C CA . LYS B 1 61 ? 0.192 3.764 -7.035 1 98.44 61 LYS B CA 1
ATOM 1266 C C . LYS B 1 61 ? -0.21 2.393 -6.5 1 98.44 61 LYS B C 1
ATOM 1268 O O . LYS B 1 61 ? 0.231 1.365 -7.02 1 98.44 61 LYS B O 1
ATOM 1273 N N . LEU B 1 62 ? -1.058 2.451 -5.52 1 97.75 62 LEU B N 1
ATOM 1274 C CA . LEU B 1 62 ? -1.689 1.226 -5.043 1 97.75 62 LEU B CA 1
ATOM 1275 C C . LEU B 1 62 ? -3.041 1.013 -5.719 1 97.75 62 LEU B C 1
ATOM 1277 O O . LEU B 1 62 ? -3.779 1.972 -5.953 1 97.75 62 LEU B O 1
ATOM 1281 N N . PHE B 1 63 ? -3.322 -0.251 -5.988 1 96 63 PHE B N 1
ATOM 1282 C CA . PHE B 1 63 ? -4.609 -0.581 -6.586 1 96 63 PHE B CA 1
ATOM 1283 C C . PHE B 1 63 ? -5.496 -1.319 -5.594 1 96 63 PHE B C 1
ATOM 1285 O O . PHE B 1 63 ? -5.137 -2.395 -5.109 1 96 63 PHE B O 1
ATOM 1292 N N . PHE B 1 64 ? -6.672 -0.699 -5.223 1 89.88 64 PHE B N 1
ATOM 1293 C CA . PHE B 1 64 ? -7.664 -1.283 -4.328 1 89.88 64 PHE B CA 1
ATOM 1294 C C . PHE B 1 64 ? -8.781 -1.951 -5.121 1 89.88 64 PHE B C 1
ATOM 1296 O O . PHE B 1 64 ? -9.445 -1.305 -5.934 1 89.88 64 PHE B O 1
ATOM 1303 N N . ASP B 1 65 ? -8.883 -3.248 -4.965 1 90.69 65 ASP B N 1
ATOM 1304 C CA . ASP B 1 65 ? -10.016 -3.918 -5.59 1 90.69 65 ASP B CA 1
ATOM 1305 C C . ASP B 1 65 ? -11.305 -3.668 -4.801 1 90.69 65 ASP B C 1
ATOM 1307 O O . ASP B 1 65 ? -11.586 -4.359 -3.82 1 90.69 65 ASP B O 1
ATOM 1311 N N . VAL B 1 66 ? -12 -2.637 -5.188 1 86.56 66 VAL B N 1
ATOM 1312 C CA . VAL B 1 66 ? -13.195 -2.227 -4.449 1 86.56 66 VAL B CA 1
ATOM 1313 C C . VAL B 1 66 ? -14.414 -2.961 -4.988 1 86.56 66 VAL B C 1
ATOM 1315 O O . VAL B 1 66 ? -14.547 -3.154 -6.199 1 86.56 66 VAL B O 1
ATOM 1318 N N . ALA B 1 67 ? -15.062 -3.523 -4.121 1 69.81 67 ALA B N 1
ATOM 1319 C CA . ALA B 1 67 ? -16.297 -4.199 -4.496 1 69.81 67 ALA B CA 1
ATOM 1320 C C . ALA B 1 67 ? -17.297 -3.223 -5.113 1 69.81 67 ALA B C 1
ATOM 1322 O O . ALA B 1 67 ? -17.328 -2.045 -4.75 1 69.81 67 ALA B O 1
ATOM 1323 N N . LEU B 1 68 ? -17.547 -3.359 -6.434 1 61.78 68 LEU B N 1
ATOM 1324 C CA . LEU B 1 68 ? -18.547 -2.539 -7.102 1 61.78 68 LEU B CA 1
ATOM 1325 C C . LEU B 1 68 ? -19.75 -2.301 -6.188 1 61.78 68 LEU B C 1
ATOM 1327 O O . LEU B 1 68 ? -20.188 -3.217 -5.492 1 61.78 68 LEU B O 1
ATOM 1331 N N . GLU B 1 69 ? -19.75 -1.23 -5.543 1 51.03 69 GLU B N 1
ATOM 1332 C CA . GLU B 1 69 ? -21.078 -0.952 -4.977 1 51.03 69 GLU B CA 1
ATOM 1333 C C . GLU B 1 69 ? -22.188 -1.438 -5.902 1 51.03 69 GLU B C 1
ATOM 1335 O O . GLU B 1 69 ? -22.125 -1.218 -7.113 1 51.03 69 GLU B O 1
ATOM 1340 N N . GLU B 1 70 ? -22.719 -2.611 -5.754 1 43.5 70 GLU B N 1
ATOM 1341 C CA . GLU B 1 70 ? -23.984 -2.906 -6.422 1 43.5 70 GLU B CA 1
ATOM 1342 C C . GLU B 1 70 ? -24.875 -1.672 -6.473 1 43.5 70 GLU B C 1
ATOM 1344 O O . GLU B 1 70 ? -25.391 -1.229 -5.441 1 43.5 70 GLU B O 1
ATOM 1349 N N . GLN B 1 71 ? -24.531 -0.63 -7.051 1 39.81 71 GLN B N 1
ATOM 1350 C CA . GLN B 1 71 ? -25.719 0.141 -7.379 1 39.81 71 GLN B CA 1
ATOM 1351 C C . GLN B 1 71 ? -26.859 -0.771 -7.836 1 39.81 71 GLN B C 1
ATOM 1353 O O . GLN B 1 71 ? -26.781 -1.393 -8.898 1 39.81 71 GLN B O 1
ATOM 1358 N N . SER B 1 72 ? -27.375 -1.67 -7.066 1 39.16 72 SER B N 1
ATOM 1359 C CA . SER B 1 72 ? -28.703 -2.262 -7.262 1 39.16 72 SER B CA 1
ATOM 1360 C C . SER B 1 72 ? -29.688 -1.236 -7.801 1 39.16 72 SER B C 1
ATOM 1362 O O . SER B 1 72 ? -30.172 -0.375 -7.059 1 39.16 72 SER B O 1
ATOM 1364 N N . GLU B 1 73 ? -29.5 -0.469 -8.703 1 39.16 73 GLU B N 1
ATOM 1365 C CA . GLU B 1 73 ? -30.734 -0.064 -9.359 1 39.16 73 GLU B CA 1
ATOM 1366 C C . GLU B 1 73 ? -31.641 -1.264 -9.617 1 39.16 73 GLU B C 1
ATOM 1368 O O . GLU B 1 73 ? -31.359 -2.092 -10.484 1 39.16 73 GLU B O 1
ATOM 1373 N N . LEU B 1 74 ? -31.953 -2.088 -8.609 1 37.09 74 LEU B N 1
ATOM 1374 C CA . LEU B 1 74 ? -33.188 -2.854 -8.664 1 37.09 74 LEU B CA 1
ATOM 1375 C C . LEU B 1 74 ? -34.219 -2.145 -9.539 1 37.09 74 LEU B C 1
ATOM 1377 O O . LEU B 1 74 ? -34.688 -1.056 -9.188 1 37.09 74 LEU B O 1
ATOM 1381 N N . ASP B 1 75 ? -34.125 -1.992 -10.656 1 35.84 75 ASP B N 1
ATOM 1382 C CA . ASP B 1 75 ? -35.344 -1.804 -11.43 1 35.84 75 ASP B CA 1
ATOM 1383 C C . ASP B 1 75 ? -36.469 -2.73 -10.938 1 35.84 75 ASP B C 1
ATOM 1385 O O . ASP B 1 75 ? -36.281 -3.947 -10.875 1 35.84 75 ASP B O 1
ATOM 1389 N N . ALA B 1 76 ? -37.344 -2.393 -9.867 1 36.94 76 ALA B N 1
ATOM 1390 C CA . ALA B 1 76 ? -38.594 -3.041 -9.43 1 36.94 76 ALA B CA 1
ATOM 1391 C C . ALA B 1 76 ? -39.125 -3.961 -10.516 1 36.94 76 ALA B C 1
ATOM 1393 O O . ALA B 1 76 ? -39.719 -5.016 -10.219 1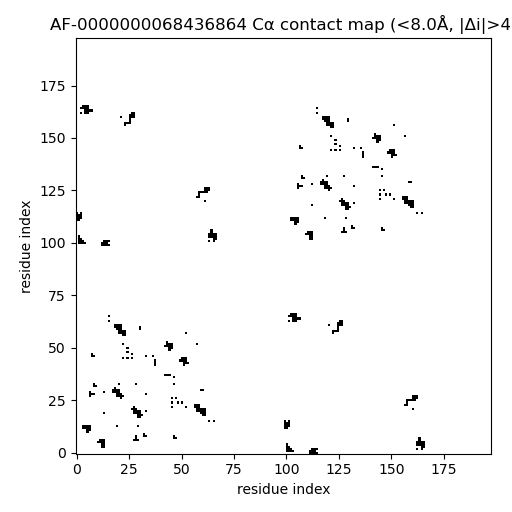 36.94 76 ALA B O 1
ATOM 1394 N N . GLU B 1 77 ? -39.219 -3.424 -11.68 1 36.88 77 GLU B N 1
ATOM 1395 C CA . GLU B 1 77 ? -40.125 -4.113 -12.586 1 36.88 77 GLU B CA 1
ATOM 1396 C C . GLU B 1 77 ? -39.625 -5.496 -12.953 1 36.88 77 GLU B C 1
ATOM 1398 O O . GLU B 1 77 ? -40.375 -6.43 -13.164 1 36.88 77 GLU B O 1
ATOM 1403 N N . SER B 1 78 ? -38.312 -5.648 -13.188 1 35.94 78 SER B N 1
ATOM 1404 C CA . SER B 1 78 ? -38.094 -6.812 -14.047 1 35.94 78 SER B CA 1
ATOM 1405 C C . SER B 1 78 ? -37.938 -8.086 -13.219 1 35.94 78 SER B C 1
ATOM 1407 O O . SER B 1 78 ? -36.969 -8.844 -13.438 1 35.94 78 SER B O 1
ATOM 1409 N N . LEU B 1 79 ? -38.219 -7.984 -11.914 1 33.09 79 LEU B N 1
ATOM 1410 C CA . LEU B 1 79 ? -38.156 -9.273 -11.227 1 33.09 79 LEU B CA 1
ATOM 1411 C C . LEU B 1 79 ? -39 -10.305 -11.969 1 33.09 79 LEU B C 1
ATOM 1413 O O . LEU B 1 79 ? -39.344 -11.352 -11.406 1 33.09 79 LEU B O 1
ATOM 1417 N N . GLN B 1 80 ? -39.406 -10 -13.102 1 30.61 80 GLN B N 1
ATOM 1418 C CA . GLN B 1 80 ? -40.312 -11.016 -13.625 1 30.61 80 GLN B CA 1
ATOM 1419 C C . GLN B 1 80 ? -39.625 -12.367 -13.742 1 30.61 80 GLN B C 1
ATOM 1421 O O . GLN B 1 80 ? -39.219 -12.766 -14.828 1 30.61 80 GLN B O 1
ATOM 1426 N N . VAL B 1 81 ? -38.594 -12.625 -13.086 1 29.34 81 VAL B N 1
ATOM 1427 C CA . VAL B 1 81 ? -38.125 -13.953 -13.492 1 29.34 81 VAL B CA 1
ATOM 1428 C C . VAL B 1 81 ? -39.25 -14.969 -13.281 1 29.34 81 VAL B C 1
ATOM 1430 O O . VAL B 1 81 ? -39.969 -14.914 -12.273 1 29.34 81 VAL B O 1
ATOM 1433 N N . GLY B 1 82 ? -39.562 -15.711 -14.352 1 25.62 82 GLY B N 1
ATOM 1434 C CA . GLY B 1 82 ? -40.188 -16.953 -14.781 1 25.62 82 GLY B CA 1
ATOM 1435 C C . GLY B 1 82 ? -39.969 -18.094 -13.797 1 25.62 82 GLY B C 1
ATOM 1436 O O . GLY B 1 82 ? -38.844 -18.375 -13.398 1 25.62 82 GLY B O 1
ATOM 1437 N N . LYS B 1 83 ? -40.875 -18.125 -12.805 1 26.5 83 LYS B N 1
ATOM 1438 C CA . LYS B 1 83 ? -41.219 -19.266 -11.938 1 26.5 83 LYS B CA 1
ATOM 1439 C C . LYS B 1 83 ? -41 -20.578 -12.672 1 26.5 83 LYS B C 1
ATOM 1441 O O . LYS B 1 83 ? -41.875 -21.016 -13.438 1 26.5 83 LYS B O 1
ATOM 1446 N N . ILE B 1 84 ? -40 -20.734 -13.586 1 24.83 84 ILE B N 1
ATOM 1447 C CA . ILE B 1 84 ? -40.062 -22.047 -14.219 1 24.83 84 ILE B CA 1
ATOM 1448 C C . ILE B 1 84 ? -40.062 -23.125 -13.148 1 24.83 84 ILE B C 1
ATOM 1450 O O . ILE B 1 84 ? -39.156 -23.203 -12.32 1 24.83 84 ILE B O 1
ATOM 1454 N N . GLY B 1 85 ? -41.312 -23.406 -12.594 1 26.83 85 GLY B N 1
ATOM 1455 C CA . GLY B 1 85 ? -41.719 -24.594 -11.859 1 26.83 85 GLY B CA 1
ATOM 1456 C C . GLY B 1 85 ? -41.031 -25.859 -12.359 1 26.83 85 GLY B C 1
ATOM 1457 O O . GLY B 1 85 ? -41.375 -26.375 -13.414 1 26.83 85 GLY B O 1
ATOM 1458 N N . LEU B 1 86 ? -39.75 -25.875 -12.445 1 25.98 86 LEU B N 1
ATOM 1459 C CA . LEU B 1 86 ? -39.188 -27.141 -12.875 1 25.98 86 LEU B CA 1
ATOM 1460 C C . LEU B 1 86 ? -39.75 -28.297 -12.062 1 25.98 86 LEU B C 1
ATOM 1462 O O . LEU B 1 86 ? -39.469 -28.422 -10.859 1 25.98 86 LEU B O 1
ATOM 1466 N N . ALA B 1 87 ? -41.094 -28.516 -12.289 1 29.64 87 ALA B N 1
ATOM 1467 C CA . ALA B 1 87 ? -41.812 -29.734 -11.914 1 29.64 87 ALA B CA 1
ATOM 1468 C C . ALA B 1 87 ? -40.938 -30.969 -12.164 1 29.64 87 ALA B C 1
ATOM 1470 O O . ALA B 1 87 ? -40.375 -31.125 -13.242 1 29.64 87 ALA B O 1
ATOM 1471 N N . LEU B 1 88 ? -40.125 -31.266 -11.109 1 29.23 88 LEU B N 1
ATOM 1472 C CA . LEU B 1 88 ? -39.406 -32.531 -11.156 1 29.23 88 LEU B CA 1
ATOM 1473 C C . LEU B 1 88 ? -40.312 -33.656 -11.695 1 29.23 88 LEU B C 1
ATOM 1475 O O . LEU B 1 88 ? -41.5 -33.75 -11.305 1 29.23 88 LEU B O 1
ATOM 1479 N N . PRO B 1 89 ? -40.188 -33.969 -12.938 1 30.14 89 PRO B N 1
ATOM 1480 C CA . PRO B 1 89 ? -41.031 -35 -13.492 1 30.14 89 PRO B CA 1
ATOM 1481 C C . PRO B 1 89 ? -41.188 -36.219 -12.555 1 30.14 89 PRO B C 1
ATOM 1483 O O . PRO B 1 89 ? -40.281 -36.5 -11.758 1 30.14 89 PRO B O 1
ATOM 1486 N N . LYS B 1 90 ? -42.406 -36.25 -12.008 1 30.34 90 LYS B N 1
ATOM 1487 C CA . LYS B 1 90 ? -42.969 -37.438 -11.359 1 30.34 90 LYS B CA 1
ATOM 1488 C C . LYS B 1 90 ? -42.438 -38.719 -12.023 1 30.34 90 LYS B C 1
ATOM 1490 O O . LYS B 1 90 ? -42.438 -38.812 -13.258 1 30.34 90 LYS B O 1
ATOM 1495 N N . PHE B 1 91 ? -41.406 -39.375 -11.398 1 26.59 91 PHE B N 1
ATOM 1496 C CA . PHE B 1 91 ? -40.875 -40.656 -11.828 1 26.59 91 PHE B CA 1
ATOM 1497 C C . PHE B 1 91 ? -42 -41.625 -12.195 1 26.59 91 PHE B C 1
ATOM 1499 O O . PHE B 1 91 ? -42.875 -41.875 -11.383 1 26.59 91 PHE B O 1
ATOM 1506 N N . ILE B 1 92 ? -42.625 -41.344 -13.336 1 33.47 92 ILE B N 1
ATOM 1507 C CA . ILE B 1 92 ? -43.656 -42.281 -13.789 1 33.47 92 ILE B CA 1
ATOM 1508 C C . ILE B 1 92 ? -43.125 -43.719 -13.664 1 33.47 92 ILE B C 1
ATOM 1510 O O . ILE B 1 92 ? -42.094 -44.062 -14.227 1 33.47 92 ILE B O 1
ATOM 1514 N N . PRO B 1 93 ? -43.438 -44.344 -12.477 1 33.16 93 PRO B N 1
ATOM 1515 C CA . PRO B 1 93 ? -43.062 -45.75 -12.281 1 33.16 93 PRO B CA 1
ATOM 1516 C C . PRO B 1 93 ? -43.406 -46.625 -13.484 1 33.16 93 PRO B C 1
ATOM 1518 O O . PRO B 1 93 ? -44.406 -46.406 -14.156 1 33.16 93 PRO B O 1
ATOM 1521 N N . ILE B 1 94 ? -42.438 -46.875 -14.312 1 28.56 94 ILE B N 1
ATOM 1522 C CA . ILE B 1 94 ? -42.594 -47.75 -15.469 1 28.56 94 ILE B CA 1
ATOM 1523 C C . ILE B 1 94 ? -43.344 -49 -15.055 1 28.56 94 ILE B C 1
ATOM 1525 O O . ILE B 1 94 ? -42.938 -49.719 -14.141 1 28.56 94 ILE B O 1
ATOM 1529 N N . ALA B 1 95 ? -44.688 -48.906 -15.008 1 35.31 95 ALA B N 1
ATOM 1530 C CA . ALA B 1 95 ? -45.562 -50.062 -14.883 1 35.31 95 ALA B CA 1
ATOM 1531 C C . ALA B 1 95 ? -45.094 -51.219 -15.766 1 35.31 95 ALA B C 1
ATOM 1533 O O . ALA B 1 95 ? -44.875 -51.031 -16.969 1 35.31 95 ALA B O 1
ATOM 1534 N N . GLY B 1 96 ? -44.125 -51.938 -15.203 1 29.84 96 GLY B N 1
ATOM 1535 C CA . GLY B 1 96 ? -43.625 -53.188 -15.773 1 29.84 96 GLY B CA 1
ATOM 1536 C C . GLY B 1 96 ? -44.75 -54.094 -16.281 1 29.84 96 GLY B C 1
ATOM 1537 O O . GLY B 1 96 ? -45.688 -54.375 -15.562 1 29.84 96 GLY B O 1
ATOM 1538 N N . SER B 1 97 ? -45.281 -53.844 -17.484 1 30.7 97 SER B N 1
ATOM 1539 C CA . SER B 1 97 ? -46.219 -54.781 -18.125 1 30.7 97 SER B CA 1
ATOM 1540 C C . SER B 1 97 ? -45.75 -56.219 -17.953 1 30.7 97 SER B C 1
ATOM 1542 O O . SER B 1 97 ? -44.562 -56.531 -18 1 30.7 97 SER B O 1
ATOM 1544 N N . PRO B 1 98 ? -46.594 -57.25 -17.641 1 41.38 98 PRO B N 1
ATOM 1545 C CA . PRO B 1 98 ? -46.625 -58.719 -17.578 1 41.38 98 PRO B CA 1
ATOM 1546 C C . PRO B 1 98 ? -46.219 -59.375 -18.891 1 41.38 98 PRO B C 1
ATOM 1548 O O . PRO B 1 98 ? -46.406 -58.812 -19.953 1 41.38 98 PRO B O 1
ATOM 1551 N N . ILE B 1 99 ? -45.094 -60.062 -19.188 1 23.27 99 ILE B N 1
ATOM 1552 C CA . ILE B 1 99 ? -45.406 -61.375 -19.719 1 23.27 99 ILE B CA 1
ATOM 1553 C C . ILE B 1 99 ? -46.062 -62.25 -18.641 1 23.27 99 ILE B C 1
ATOM 1555 O O . ILE B 1 99 ? -45.719 -62.156 -17.469 1 23.27 99 ILE B O 1
#

Nearest PDB structures (foldseek):
  7dvq-assembly1_9  TM=7.401E-01  e=4.766E-03  Homo sapiens
  8pjn-assembly1_i  TM=7.490E-01  e=2.627E-02  Homo sapiens
  8i0t-assembly1_9  TM=6.724E-01  e=1.683E-02  Homo sapiens
  8pmq-assembly1_2  TM=7.157E-01  e=7.425E-02  Saccharomyces cerevisiae
  7qtt-assembly1_u  TM=5.505E-01  e=1.451E-02  Homo sapiens

pLDDT: mean 75.45, std 29.22, range [23.27, 98.81]

Organism: Pseudonaja textilis (NCBI:txid8673)

InterPro domains:
  IPR001841 Zinc finger, RING-type [PF13639] (6-50)
  IPR001841 Zinc finger, RING-type [PS50089] (7-50)
  IPR001841 Zinc finger, RING-type [SM00184] (7-49)
  IPR013083 Zinc finger, RING/FYVE/PHD-type [G3DSA:3.30.40.10] (3-83)
  IPR052639 TRAIP E3 ubiquitin-protein ligase [PTHR46569] (1-80)